Protein 9GX9 (pdb70)

Nearest PDB structures (foldseek):
  6t5k-assembly1_C  TM=9.826E-01  e=3.950E-36  Echinicola vietnamensis
  9c3d-assembly1_A  TM=9.667E-01  e=1.831E-35  Dyadobacter fermentans DSM 18053
  1a7t-assembly1_B  TM=9.725E-01  e=4.410E-30  Bacteroides fragilis
  1kr3-assembly1_A  TM=9.692E-01  e=1.808E-29  Bacteroides fragilis
  2znb-assembly1_A  TM=9.569E-01  e=3.436E-28  Bacteroides fragilis

Radius of gyration: 15.76 Å; Cα contacts (8 Å, |Δi|>4): 576; chains: 1; bounding box: 44×43×37 Å

B-factor: mean 23.34, std 9.91, range [7.28, 70.05]

Foldseek 3Di:
DDDPDDKDFPDDDPAWTWIRDDPFKIKIWGWDQDPPPGTFIFIKMWGADDQEIEIFFAALAQVSNVVVQCCSCPVVVHDYQEYEQQAQDSSGCNNVVNCVVVVHAYEFAPVRQVVNVVVPGDDGPYYDPAKDWADHPPFIKIWGFQAFFLAGRGIWMARPVGQEIEREQLWDDPPDASPDNPHGDLVCSLVSLVRVCVVRVVHQWYHYRGDDIGTCVRSVRSNVNSD

Sequence (227 aa):
HAEKFRAKEIYKSENLIITQISENSFIHTSFKQTTNDFGNVPCNGLIVKNNDETIVFDTPTNDKDSEELIQWITGTLHSKINAVIPTHFHDDSMGGLQAFHNHNIPSYSYSKTIELGKENNFVVPKNSFNNFIITLKVGNEEVIAKFFGEGHTRDNTVGYFPSENILFGGCLLKELEASKGYLGDANVSAWSSTVEKVKKEYPNVKIVIPGHGEYGDKKLLDYTIKLFK

Structure (mmCIF, N/CA/C/O backbone):
data_9GX9
#
_entry.id   9GX9
#
_cell.length_a   47.517
_cell.length_b   68.156
_cell.length_c   135.004
_cell.angle_alpha   90.000
_cell.angle_beta   90.000
_cell.angle_gamma   90.000
#
_symmetry.space_group_name_H-M   'C 2 2 21'
#
loop_
_entity.id
_entity.type
_entity.pdbx_description
1 polymer 'Metallo-beta-lactamase type 2'
2 non-polymer GLYCEROL
3 non-polymer 'ZINC ION'
4 water water
#
loop_
_atom_site.group_PDB
_atom_site.id
_atom_site.type_symbol
_atom_site.label_atom_id
_atom_site.label_alt_id
_atom_site.label_comp_id
_atom_site.label_asym_id
_atom_site.label_entity_id
_atom_site.label_seq_id
_atom_site.pdbx_PDB_ins_code
_atom_site.Cartn_x
_atom_site.Cartn_y
_atom_site.Cartn_z
_atom_site.occupancy
_atom_site.B_iso_or_equiv
_atom_site.auth_seq_id
_atom_site.auth_comp_id
_atom_site.auth_asym_id
_atom_site.auth_atom_id
_atom_site.pdbx_PDB_model_num
ATOM 1 N N . HIS A 1 7 ? 21.80072 12.87033 39.49392 1.000 41.54367 7 HIS A N 1
ATOM 2 C CA . HIS A 1 7 ? 21.27992 12.74148 40.85360 1.000 40.18986 7 HIS A CA 1
ATOM 3 C C . HIS A 1 7 ? 20.92227 11.28895 41.17905 1.000 40.95108 7 HIS A C 1
ATOM 4 O O . HIS A 1 7 ? 20.15301 10.65106 40.45480 1.000 42.27422 7 HIS A O 1
ATOM 17 N N . ALA A 1 8 ? 21.47857 10.77182 42.27699 1.000 39.92226 8 ALA A N 1
ATOM 18 C CA . ALA A 1 8 ? 21.25699 9.38634 42.67930 1.000 41.03750 8 ALA A CA 1
ATOM 19 C C . ALA A 1 8 ? 20.95002 9.26866 44.17046 1.000 40.04869 8 ALA A C 1
ATOM 20 O O . ALA A 1 8 ? 21.17812 8.20514 44.76614 1.000 39.16136 8 ALA A O 1
ATOM 27 N N . GLU A 1 9 ? 20.43142 10.33207 44.78657 1.000 37.20632 9 GLU A N 1
ATOM 28 C CA . GLU A 1 9 ? 20.14265 10.29419 46.21530 1.000 34.21638 9 GLU A CA 1
ATOM 29 C C . GLU A 1 9 ? 19.07005 9.25434 46.51646 1.000 31.23251 9 GLU A C 1
ATOM 30 O O . GLU A 1 9 ? 18.19751 8.97305 45.68591 1.000 30.92131 9 GLU A O 1
ATOM 42 N N . LYS A 1 10 ? 19.15901 8.67143 47.72408 1.000 27.28628 10 LYS A N 1
ATOM 43 C CA . LYS A 1 10 ? 18.11790 7.75638 48.19655 1.000 28.84193 10 LYS A CA 1
ATOM 44 C C . LYS A 1 10 ? 16.75569 8.43560 48.18803 1.000 26.52849 10 LYS A C 1
ATOM 45 O O . LYS A 1 10 ? 15.73695 7.79742 47.88275 1.000 24.77254 10 LYS A O 1
ATOM 64 N N . PHE A 1 11 ? 16.71074 9.72140 48.54527 1.000 25.02427 11 PHE A N 1
ATOM 65 C CA . PHE A 1 11 ? 15.49477 10.49515 48.35809 1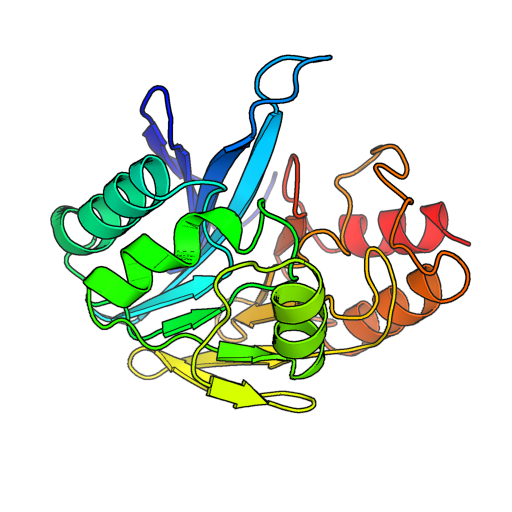.000 21.37969 11 PHE A CA 1
ATOM 66 C C . PHE A 1 11 ? 15.45534 10.99583 46.91621 1.000 18.85071 11 PHE A C 1
ATOM 67 O O . PHE A 1 11 ? 16.33300 11.76883 46.49410 1.000 20.13523 11 PHE A O 1
ATOM 84 N N . ARG A 1 12 ? 14.46582 10.52555 46.15325 1.000 19.41925 12 ARG A N 1
ATOM 85 C CA . ARG A 1 12 ? 14.29266 10.92610 44.75924 1.000 18.81011 12 ARG A CA 1
ATOM 86 C C . ARG A 1 12 ? 13.64025 12.30609 44.74155 1.000 18.91313 12 ARG A C 1
ATOM 87 O O . ARG A 1 12 ? 12.52301 12.48120 45.24124 1.000 17.67944 12 ARG A O 1
ATOM 108 N N . ALA A 1 13 ? 14.36091 13.29068 44.21493 1.000 18.31616 13 ALA A N 1
ATOM 109 C CA . ALA A 1 13 ? 13.87233 14.66282 44.23330 1.000 18.67080 13 ALA A CA 1
ATOM 110 C C . ALA A 1 13 ? 12.52408 14.75106 43.52255 1.000 19.80022 13 ALA A C 1
ATOM 111 O O . ALA A 1 13 ? 12.25016 14.00629 42.57475 1.000 21.36460 13 ALA A O 1
ATOM 118 N N . LYS A 1 14 ? 11.67311 15.66528 43.99375 1.000 19.37617 14 LYS A N 1
ATOM 119 C CA . LYS A 1 14 ? 10.35754 15.86796 43.40408 1.000 20.69804 14 LYS A CA 1
ATOM 120 C C . LYS A 1 14 ? 10.13572 17.35789 43.20235 1.000 20.88854 14 LYS A C 1
ATOM 121 O O . LYS A 1 14 ? 10.26929 18.13821 44.14612 1.000 19.78139 14 LYS A O 1
ATOM 140 N N . GLU A 1 15 ? 9.77434 17.75157 41.98983 1.000 19.85649 15 GLU A N 1
ATOM 141 C CA . GLU A 1 15 ? 9.35958 19.12376 41.74501 1.000 21.18152 15 GLU A CA 1
ATOM 142 C C . GLU A 1 15 ? 7.88618 19.20928 42.11412 1.000 22.10647 15 GLU A C 1
ATOM 143 O O . GLU A 1 15 ? 7.02649 18.69070 41.39177 1.000 24.65047 15 GLU A O 1
ATOM 155 N N . ILE A 1 16 ? 7.59872 19.81064 43.26676 1.000 21.98265 16 ILE A N 1
ATOM 156 C CA . ILE A 1 16 ? 6.24244 19.77108 43.81161 1.000 21.25291 16 ILE A CA 1
ATOM 157 C C . ILE A 1 16 ? 5.47643 21.06783 43.59568 1.000 21.82713 16 ILE A C 1
ATOM 158 O O . ILE A 1 16 ? 4.28073 21.12329 43.92820 1.000 22.59309 16 ILE A O 1
ATOM 174 N N . TYR A 1 17 ? 6.11695 22.10844 43.07054 1.000 21.39038 17 TYR A N 1
ATOM 175 C CA . TYR A 1 17 ? 5.42285 23.34617 42.75787 1.000 21.86064 17 TYR A CA 1
ATOM 176 C C . TYR A 1 17 ? 6.18516 24.06284 41.65748 1.000 21.04025 17 TYR A C 1
ATOM 177 O O . TYR A 1 17 ? 7.41474 24.14921 41.69920 1.000 19.42376 17 TYR A O 1
ATOM 195 N N . LYS A 1 18 ? 5.43828 24.57371 40.68065 1.000 24.19236 18 LYS A N 1
ATOM 196 C CA . LYS A 1 18 ? 6.04209 25.35470 39.61200 1.000 25.76658 18 LYS A CA 1
ATOM 197 C C . LYS A 1 18 ? 5.04611 26.38442 39.11744 1.000 27.06930 18 LYS A C 1
ATOM 198 O O . LYS A 1 18 ? 3.98913 26.02472 38.59445 1.000 28.43013 18 LYS A O 1
ATOM 217 N N . SER A 1 19 ? 5.39384 27.65360 39.29144 1.000 25.36380 19 SER A N 1
ATOM 218 C CA . SER A 1 19 ? 4.73387 28.76301 38.62925 1.000 27.62430 19 SER A CA 1
ATOM 219 C C . SER A 1 19 ? 5.76286 29.45834 37.74518 1.000 29.31820 19 SER A C 1
ATOM 220 O O . SER A 1 19 ? 6.93885 29.07580 37.69752 1.000 29.79493 19 SER A O 1
ATOM 228 N N . GLU A 1 20 ? 5.31849 30.50791 37.05631 1.000 31.36699 20 GLU A N 1
ATOM 229 C CA . GLU A 1 20 ? 6.23954 31.31880 36.27316 1.000 34.45326 20 GLU A CA 1
ATOM 230 C C . GLU A 1 20 ? 7.33080 31.94943 37.12402 1.000 31.90348 20 GLU A C 1
ATOM 231 O O . GLU A 1 20 ? 8.39886 32.28389 36.59620 1.000 34.35885 20 GLU A O 1
ATOM 243 N N . ASN A 1 21 ? 7.10683 32.09558 38.42947 1.000 26.79250 21 ASN A N 1
ATOM 244 C CA . ASN A 1 21 ? 7.98827 32.87326 39.27848 1.000 26.07177 21 ASN A CA 1
ATOM 245 C C . ASN A 1 21 ? 8.66022 32.09253 40.39134 1.000 23.95142 21 ASN A C 1
ATOM 246 O O . ASN A 1 21 ? 9.63068 32.60206 40.96922 1.000 24.39152 21 ASN A O 1
ATOM 257 N N . LEU A 1 22 ? 8.20354 30.88109 40.69817 1.000 23.14174 22 LEU A N 1
ATOM 258 C CA . LEU A 1 22 ? 8.73620 30.14450 41.83187 1.000 20.07724 22 LEU A CA 1
ATOM 259 C C . LEU A 1 22 ? 8.66572 28.65346 41.54469 1.000 20.71460 22 LEU A C 1
ATOM 260 O O . LEU A 1 22 ? 7.66445 28.16474 41.01595 1.000 20.60669 22 LEU A O 1
ATOM 276 N N . ILE A 1 23 ? 9.73867 27.93875 41.89231 1.000 19.69935 23 ILE A N 1
ATOM 277 C CA . ILE A 1 23 ? 9.81027 26.48174 41.76497 1.000 18.57816 23 ILE A CA 1
ATOM 278 C C . ILE A 1 23 ? 10.22279 25.91376 43.11264 1.000 16.58061 23 ILE A C 1
ATOM 279 O O . ILE A 1 23 ? 11.19048 26.39477 43.72162 1.000 18.61252 23 ILE A O 1
ATOM 295 N N . ILE A 1 24 ? 9.50174 24.89664 43.58569 1.000 16.92637 24 ILE A N 1
ATOM 296 C CA . ILE A 1 24 ? 9.87343 24.19490 44.81109 1.000 18.53336 24 ILE A CA 1
ATOM 297 C C . ILE A 1 24 ? 10.29911 22.77980 44.44085 1.000 17.60299 24 ILE A C 1
ATOM 298 O O . ILE A 1 24 ? 9.53667 22.05656 43.77950 1.000 19.19164 24 ILE A O 1
ATOM 314 N N . THR A 1 25 ? 11.50694 22.39000 44.86360 1.000 16.37987 25 THR A N 1
ATOM 315 C CA . THR A 1 25 ? 12.04606 21.06323 44.59772 1.000 15.32252 25 THR A CA 1
ATOM 316 C C . THR A 1 25 ? 12.34085 20.38815 45.93003 1.000 15.77464 25 THR A C 1
ATOM 317 O O . THR A 1 25 ? 13.23611 20.82227 46.66456 1.000 16.36875 25 THR A O 1
ATOM 328 N N . GLN A 1 26 ? 11.59140 19.32947 46.24553 1.000 15.76698 26 GLN A N 1
ATOM 329 C CA . GLN A 1 26 ? 11.83936 18.57187 47.46693 1.000 15.88001 26 GLN A CA 1
ATOM 330 C C . GLN A 1 26 ? 13.06402 17.68238 47.26344 1.000 14.69688 26 GLN A C 1
ATOM 331 O O . GLN A 1 26 ? 13.09398 16.87976 46.32650 1.000 16.66457 26 GLN A O 1
ATOM 345 N N . ILE A 1 27 ? 14.05658 17.82513 48.14108 1.000 14.84348 27 ILE A N 1
ATOM 346 C CA . ILE A 1 27 ? 15.33772 17.13609 47.99229 1.000 14.90898 27 ILE A CA 1
ATOM 347 C C . ILE A 1 27 ? 15.63891 16.16693 49.12803 1.000 16.47869 27 ILE A C 1
ATOM 348 O O . ILE A 1 27 ? 16.61382 15.39763 49.03476 1.000 15.86229 27 ILE A O 1
ATOM 364 N N . SER A 1 28 ? 14.84855 16.16813 50.19244 1.000 14.87656 28 SER A N 1
ATOM 365 C CA . SER A 1 28 ? 14.97346 15.18984 51.25546 1.000 14.26486 28 SER A CA 1
ATOM 366 C C . SER A 1 28 ? 13.60910 15.10403 51.92020 1.000 15.08744 28 SER A C 1
ATOM 367 O O . SER A 1 28 ? 12.66848 15.82009 51.54838 1.000 17.18817 28 SER A O 1
ATOM 375 N N . GLU A 1 29 ? 13.48670 14.23960 52.91847 1.000 15.97040 29 GLU A N 1
ATOM 376 C CA . GLU A 1 29 ? 12.16063 14.05976 53.48942 1.000 16.83443 29 GLU A CA 1
ATOM 377 C C . GLU A 1 29 ? 11.58294 15.38339 53.98273 1.000 17.08420 29 GLU A C 1
ATOM 378 O O . GLU A 1 29 ? 10.36983 15.59650 53.90809 1.000 17.68488 29 GLU A O 1
ATOM 390 N N . ASN A 1 30 ? 12.44340 16.28539 54.47607 1.000 14.96120 30 ASN A N 1
ATOM 391 C CA . ASN A 1 30 ? 11.95328 17.49522 55.11485 1.000 15.74908 30 ASN A CA 1
ATOM 392 C C . ASN A 1 30 ? 12.70723 18.74460 54.68704 1.000 15.65264 30 ASN A C 1
ATOM 393 O O . ASN A 1 30 ? 12.78736 19.71377 55.45195 1.000 16.04910 30 ASN A O 1
ATOM 404 N N . SER A 1 31 ? 13.24826 18.76199 53.47114 1.000 15.36119 31 SER A N 1
ATOM 405 C CA . SER A 1 31 ? 13.87285 19.97399 52.96365 1.000 14.93317 31 SER A CA 1
ATOM 406 C C . SER A 1 31 ? 13.57115 20.14719 51.48339 1.000 12.51525 31 SER A C 1
ATOM 407 O O . SER A 1 31 ? 13.32453 19.17783 50.75785 1.000 14.26342 31 SER A O 1
ATOM 415 N N . PHE A 1 32 ? 13.60474 21.40749 51.06441 1.000 13.02796 32 PHE A N 1
ATOM 416 C CA . PHE A 1 32 ? 13.08137 21.84281 49.78296 1.000 14.15296 32 PHE A CA 1
ATOM 417 C C . PHE A 1 32 ? 13.91184 23.02819 49.31593 1.000 14.55129 32 PHE A C 1
ATOM 418 O O . PHE A 1 32 ? 14.17947 23.94152 50.10111 1.000 16.26010 32 PHE A O 1
ATOM 435 N N . ILE A 1 33 ? 14.28825 23.01935 48.05332 1.000 13.78776 33 ILE A N 1
ATOM 436 C CA . ILE A 1 33 ? 14.91013 24.17109 47.42479 1.000 13.83130 33 ILE A CA 1
ATOM 437 C C . ILE A 1 33 ? 13.80915 25.07309 46.89381 1.000 14.10436 33 ILE A C 1
ATOM 438 O O . ILE A 1 33 ? 12.89783 24.59373 46.20413 1.000 15.40876 33 ILE A O 1
ATOM 454 N N . HIS A 1 34 ? 13.89090 26.37543 47.19931 1.000 13.62441 34 HIS A N 1
ATOM 455 C CA . HIS A 1 34 ? 13.06175 27.36632 46.52420 1.000 13.27775 34 HIS A CA 1
ATOM 456 C C . HIS A 1 34 ? 13.89180 28.07227 45.45952 1.000 14.50762 34 HIS A C 1
ATOM 457 O O . HIS A 1 34 ? 15.01806 28.49468 45.72564 1.000 14.18302 34 HIS A O 1
ATOM 471 N N . THR A 1 35 ? 13.36398 28.13165 44.24688 1.000 14.80125 35 THR A N 1
ATOM 472 C CA . THR A 1 35 ? 14.05820 28.77465 43.13535 1.000 15.54252 35 THR A CA 1
ATOM 473 C C . THR A 1 35 ? 13.16141 29.87132 42.58037 1.000 17.48330 35 THR A C 1
ATOM 474 O O . THR A 1 35 ? 11.99688 29.61969 42.24091 1.000 18.70492 35 THR A O 1
ATOM 485 N N . SER A 1 36 ? 13.69947 31.08082 42.48238 1.000 16.58571 36 SER A N 1
ATOM 486 C CA . SER A 1 36 ? 13.00098 32.23263 41.92714 1.000 16.64747 36 SER A CA 1
ATOM 487 C C . SER A 1 36 ? 13.99187 32.93716 41.01015 1.000 17.80126 36 SER A C 1
ATOM 488 O O . SER A 1 36 ? 15.12222 32.46876 40.81019 1.000 17.37704 36 SER A O 1
ATOM 496 N N . PHE A 1 37 ? 13.58682 34.07068 40.44999 1.000 20.46902 37 PHE A N 1
ATOM 497 C CA . PHE A 1 37 ? 14.40008 34.69701 39.42275 1.000 23.10505 37 PHE A CA 1
ATOM 498 C C . PHE A 1 37 ? 14.75900 36.13278 39.72462 1.000 22.69962 37 PHE A C 1
ATOM 499 O O . PHE A 1 37 ? 13.97000 36.89023 40.29172 1.000 24.26709 37 PHE A O 1
ATOM 516 N N . LYS A 1 38 ? 15.97894 36.48877 39.34000 1.000 24.54708 38 LYS A N 1
ATOM 517 C CA . LYS A 1 38 ? 16.46029 37.85739 39.40239 1.000 25.87046 38 LYS A CA 1
ATOM 518 C C . LYS A 1 38 ? 16.47743 38.41944 37.98774 1.000 28.90883 38 LYS A C 1
ATOM 519 O O . LYS A 1 38 ? 17.05534 37.80784 37.08208 1.000 28.38246 38 LYS A O 1
ATOM 538 N N . GLN A 1 39 ? 15.83909 39.57281 37.79884 1.000 32.96531 39 GLN A N 1
ATOM 539 C CA . GLN A 1 39 ? 15.82918 40.25337 36.50066 1.000 37.66213 39 GLN A CA 1
ATOM 540 C C . GLN A 1 39 ? 17.11863 41.05090 36.36389 1.000 39.44727 39 GLN A C 1
ATOM 541 O O . GLN A 1 39 ? 17.44735 41.83918 37.24998 1.000 40.25089 39 GLN A O 1
ATOM 555 N N A THR A 1 40 ? 17.81304 40.95906 35.21496 0.488 41.16476 40 THR A N 1
ATOM 556 N N B THR A 1 40 ? 17.90292 40.69186 35.36090 0.512 40.26567 40 THR A N 1
ATOM 557 C CA A THR A 1 40 ? 19.18783 41.48824 35.13638 0.488 43.66171 40 THR A CA 1
ATOM 558 C CA B THR A 1 40 ? 19.09754 41.41985 34.97538 0.512 42.15583 40 THR A CA 1
ATOM 559 C C A THR A 1 40 ? 19.62169 42.21066 33.85040 0.488 45.08854 40 THR A C 1
ATOM 560 C C B THR A 1 40 ? 18.81626 42.01889 33.61040 0.512 44.78910 40 THR A C 1
ATOM 561 O O A THR A 1 40 ? 20.61808 41.85157 33.23208 0.488 44.99122 40 THR A O 1
ATOM 562 O O B THR A 1 40 ? 18.46128 41.29608 32.67115 0.512 45.79411 40 THR A O 1
ATOM 583 N N . ASN A 1 41 ? 18.97004 43.32672 33.50311 1.000 46.99153 41 ASN A N 1
ATOM 584 C CA . ASN A 1 41 ? 19.00835 43.96297 32.18479 1.000 50.83262 41 ASN A CA 1
ATOM 585 C C . ASN A 1 41 ? 20.01341 43.51216 31.11160 1.000 51.24078 41 ASN A C 1
ATOM 586 O O . ASN A 1 41 ? 20.18820 44.21098 30.10673 1.000 53.72734 41 ASN A O 1
ATOM 598 N N . ASP A 1 42 ? 20.62100 42.34423 31.26457 1.000 48.72588 42 ASP A N 1
ATOM 599 C CA . ASP A 1 42 ? 21.70074 41.82810 30.41613 1.000 44.78954 42 ASP A CA 1
ATOM 600 C C . ASP A 1 42 ? 21.42816 40.41796 29.91609 1.000 38.56662 42 ASP A C 1
ATOM 601 O O . ASP A 1 42 ? 21.68567 40.11753 28.74445 1.000 33.98353 42 ASP A O 1
ATOM 610 N N . PHE A 1 43 ? 20.92168 39.53914 30.78341 1.000 35.53763 43 PHE A N 1
ATOM 611 C CA . PHE A 1 43 ? 20.66490 38.14273 30.44930 1.000 33.36022 43 PHE A CA 1
ATOM 612 C C . PHE A 1 43 ? 19.28399 37.69964 30.91058 1.000 28.24694 43 PHE A C 1
ATOM 613 O O . PHE A 1 43 ? 19.05064 36.50022 31.10330 1.000 28.03199 43 PHE A O 1
ATOM 630 N N . GLY A 1 44 ? 18.36053 38.63592 31.05279 1.000 26.15469 44 GLY A N 1
ATOM 631 C CA . GLY A 1 44 ? 17.01777 38.26894 31.41809 1.000 24.60557 44 GLY A CA 1
ATOM 632 C C . GLY A 1 44 ? 16.97364 37.71422 32.82658 1.000 22.92224 44 GLY A C 1
ATOM 633 O O . GLY A 1 44 ? 17.77226 38.08227 33.69563 1.000 25.40789 44 GLY A O 1
ATOM 637 N N . ASN A 1 45 ? 16.02354 36.80897 33.04532 1.000 23.35223 45 ASN A N 1
ATOM 638 C CA . ASN A 1 45 ? 15.78738 36.26109 34.37511 1.000 24.51316 45 ASN A CA 1
ATOM 639 C C . ASN A 1 45 ? 16.77369 35.14336 34.65563 1.000 25.53845 45 ASN A C 1
ATOM 640 O O . ASN A 1 45 ? 16.93079 34.22917 33.84468 1.000 27.64186 45 ASN A O 1
ATOM 651 N N . VAL A 1 46 ? 17.45123 35.21910 35.79779 1.000 23.42678 46 VAL A N 1
ATOM 652 C CA . VAL A 1 46 ? 18.41702 34.19009 36.17339 1.000 23.54990 46 VAL A CA 1
ATOM 653 C C . VAL A 1 46 ? 17.97168 33.53709 37.47853 1.000 21.29075 46 VAL A C 1
ATOM 654 O O . VAL A 1 46 ? 17.52758 34.23413 38.41172 1.000 20.75482 46 VAL A O 1
ATOM 667 N N . PRO A 1 47 ? 18.09644 32.22084 37.60955 1.000 20.88686 47 PRO A N 1
ATOM 668 C CA . PRO A 1 47 ? 17.54198 31.55112 38.78911 1.000 19.66724 47 PRO A CA 1
ATOM 669 C C . PRO A 1 47 ? 18.41583 31.72694 40.01644 1.000 17.37269 47 PRO A C 1
ATOM 670 O O . PRO A 1 47 ? 19.64763 31.82652 39.94046 1.000 18.20726 47 PRO A O 1
ATOM 681 N N . CYS A 1 48 ? 17.73879 31.76890 41.15545 1.000 15.98974 48 CYS A N 1
ATOM 682 C CA . CYS A 1 48 ? 18.34861 32.01553 42.46126 1.000 16.31125 48 CYS A CA 1
ATOM 683 C C . CYS A 1 48 ? 17.71892 31.04975 43.45845 1.000 14.98226 48 CYS A C 1
ATOM 684 O O . CYS A 1 48 ? 16.48845 30.91612 43.47044 1.000 14.57430 48 CYS A O 1
ATOM 692 N N . ASN A 1 49 ? 18.53582 30.41586 44.30181 1.000 13.79957 49 ASN A N 1
ATOM 693 C CA . ASN A 1 49 ? 18.05073 29.38246 45.20349 1.000 13.61229 49 ASN A CA 1
ATOM 694 C C . ASN A 1 49 ? 18.02336 29.80716 46.66928 1.000 13.01683 49 ASN A C 1
ATOM 695 O O . ASN A 1 49 ? 18.85316 30.59575 47.12801 1.000 12.98561 49 ASN A O 1
ATOM 706 N N . GLY A 1 50 ? 17.10539 29.19966 47.41165 1.000 12.36741 50 GLY A N 1
ATOM 707 C CA . GLY A 1 50 ? 17.12396 29.14692 48.85196 1.000 12.57221 50 GLY A CA 1
ATOM 708 C C . GLY A 1 50 ? 16.71212 27.77550 49.33430 1.000 13.28991 50 GLY A C 1
ATOM 709 O O . GLY A 1 50 ? 16.51333 26.85256 48.53721 1.000 14.01624 50 GLY A O 1
ATOM 713 N N . LEU A 1 51 ? 16.59735 27.61536 50.65442 1.000 12.40484 51 LEU A N 1
ATOM 714 C CA . LEU A 1 51 ? 16.29819 26.34857 51.27524 1.000 11.21999 51 LEU A CA 1
ATOM 715 C C . LEU A 1 51 ? 15.17877 26.52421 52.27787 1.000 12.28784 51 LEU A C 1
ATOM 716 O O . LEU A 1 51 ? 15.18012 27.48857 53.04662 1.000 13.62430 51 LEU A O 1
ATOM 732 N N . ILE A 1 52 ? 14.23549 25.60086 52.25118 1.000 13.03853 52 ILE A N 1
ATOM 733 C CA . ILE A 1 52 ? 13.20856 25.44624 53.27074 1.000 12.92750 52 ILE A CA 1
ATOM 734 C C . ILE A 1 52 ? 13.49381 24.15746 54.01961 1.000 12.55867 52 ILE A C 1
ATOM 735 O O . ILE A 1 52 ? 13.61860 23.10147 53.38960 1.000 13.00720 52 ILE A O 1
ATOM 751 N N . VAL A 1 53 ? 13.55924 24.23144 55.34566 1.000 13.72334 53 VAL A N 1
ATOM 752 C CA . VAL A 1 53 ? 13.63144 23.04461 56.18467 1.000 14.15479 53 VAL A CA 1
ATOM 753 C C . VAL A 1 53 ? 12.37954 22.97916 57.04130 1.000 14.15748 53 VAL A C 1
ATOM 754 O O . VAL A 1 53 ? 11.82087 24.00657 57.43110 1.000 14.62431 53 VAL A O 1
ATOM 767 N N . LYS A 1 54 ? 11.98066 21.76720 57.39940 1.000 14.52886 54 LYS A N 1
ATOM 768 C CA . LYS A 1 54 ? 10.68672 21.55817 58.00961 1.000 15.57955 54 LYS A CA 1
ATOM 769 C C . LYS A 1 54 ? 10.76338 20.46224 59.04968 1.000 15.96978 54 LYS A C 1
ATOM 770 O O . LYS A 1 54 ? 11.50380 19.49007 58.90143 1.000 17.26666 54 LYS A O 1
ATOM 789 N N . ASN A 1 55 ? 10.01912 20.65187 60.12929 1.000 16.99305 55 ASN A N 1
ATOM 790 C CA . ASN A 1 55 ? 9.76204 19.55099 61.04728 1.000 17.96427 55 ASN A CA 1
ATOM 791 C C . ASN A 1 55 ? 8.37037 19.77324 61.59908 1.000 21.16198 55 ASN A C 1
ATOM 792 O O . ASN A 1 55 ? 8.07369 20.86890 62.09825 1.000 21.10062 55 ASN A O 1
ATOM 803 N N . ASN A 1 56 ? 7.53148 18.75571 61.49138 1.000 24.57031 56 ASN A N 1
ATOM 804 C CA . ASN A 1 56 ? 6.12128 18.85496 61.82570 1.000 28.67199 56 ASN A CA 1
ATOM 805 C C . ASN A 1 56 ? 5.57537 20.08005 61.09297 1.000 26.49893 56 ASN A C 1
ATOM 806 O O . ASN A 1 56 ? 5.76377 20.19581 59.86636 1.000 27.13102 56 ASN A O 1
ATOM 817 N N . ASP A 1 57 ? 4.91848 21.00860 61.76867 1.000 24.58175 57 ASP A N 1
ATOM 818 C CA . ASP A 1 57 ? 4.25422 22.11646 61.11109 1.000 24.29905 57 ASP A CA 1
ATOM 819 C C . ASP A 1 57 ? 5.04601 23.40431 61.22733 1.000 19.54614 57 ASP A C 1
ATOM 820 O O . ASP A 1 57 ? 4.45531 24.49065 61.26643 1.000 21.83410 57 ASP A O 1
ATOM 829 N N . GLU A 1 58 ? 6.37188 23.30556 61.27431 1.000 18.42144 58 GLU A N 1
ATOM 830 C CA . GLU A 1 58 ? 7.25997 24.44725 61.41480 1.000 17.68246 58 GLU A CA 1
ATOM 831 C C . GLU A 1 58 ? 8.33117 24.38368 60.33640 1.000 16.79009 58 GLU A C 1
ATOM 832 O O . GLU A 1 58 ? 8.80492 23.29824 59.97282 1.000 16.16417 58 GLU A O 1
ATOM 844 N N . THR A 1 59 ? 8.69821 25.55954 59.82497 1.000 15.02467 59 THR A N 1
ATOM 845 C CA . THR A 1 59 ? 9.74640 25.64651 58.82130 1.000 14.09133 59 THR A CA 1
ATOM 846 C C . THR A 1 59 ? 10.69990 26.77437 59.18104 1.000 13.88086 59 THR A C 1
ATOM 847 O O . THR A 1 59 ? 10.37354 27.66978 59.96439 1.000 14.90140 59 THR A O 1
ATOM 858 N N . ILE A 1 60 ? 11.89117 26.71764 58.61009 1.000 13.38268 60 ILE A N 1
ATOM 859 C CA . ILE A 1 60 ? 12.82977 27.81820 58.56408 1.000 13.36085 60 ILE A CA 1
ATOM 860 C C . ILE A 1 60 ? 13.26670 27.96359 57.11040 1.000 11.94477 60 ILE A C 1
ATOM 861 O O . ILE A 1 60 ? 13.44087 26.96848 56.40368 1.000 12.69357 60 ILE A O 1
ATOM 877 N N . VAL A 1 61 ? 13.39275 29.20844 56.66188 1.000 12.62892 61 VAL A N 1
ATOM 878 C CA . VAL A 1 61 ? 13.73792 29.53336 55.28571 1.000 12.26965 61 VAL A CA 1
ATOM 879 C C . VAL A 1 61 ? 15.09663 30.21482 55.27672 1.000 12.14753 61 VAL A C 1
ATOM 880 O O . VAL A 1 61 ? 15.30544 31.20230 55.99545 1.000 13.19003 61 VAL A O 1
ATOM 893 N N . PHE A 1 62 ? 16.00911 29.68334 54.47368 1.000 10.42368 62 PHE A N 1
ATOM 894 C CA . PHE A 1 62 ? 17.24030 30.36936 54.13004 1.000 10.55899 62 PHE A CA 1
ATOM 895 C C . PHE A 1 62 ? 17.05039 31.07818 52.78961 1.000 12.38218 62 PHE A C 1
ATOM 896 O O . PHE A 1 62 ? 16.62623 30.44811 51.79952 1.000 12.18872 62 PHE A O 1
ATOM 913 N N . ASP A 1 63 ? 17.38173 32.37144 52.77989 1.000 11.15529 63 ASP A N 1
ATOM 914 C CA . ASP A 1 63 ? 17.29106 33.27208 51.63436 1.000 11.12719 63 ASP A CA 1
ATOM 915 C C . ASP A 1 63 ? 15.86330 33.65940 51.30002 1.000 12.47695 63 ASP A C 1
ATOM 916 O O . ASP A 1 63 ? 14.95760 32.82863 51.34628 1.000 12.73904 63 ASP A O 1
ATOM 925 N N . THR A 1 64 ? 15.68913 34.92500 50.91277 1.000 14.13875 64 THR A N 1
ATOM 926 C CA . THR A 1 64 ? 14.48837 35.37887 50.25977 1.000 14.38182 64 THR A CA 1
ATOM 927 C C . THR A 1 64 ? 14.69980 35.43781 48.75462 1.000 13.85413 64 THR A C 1
ATOM 928 O O . THR A 1 64 ? 15.83373 35.59013 48.27301 1.000 14.15659 64 THR A O 1
ATOM 939 N N . PRO A 1 65 ? 13.62027 35.39987 47.97584 1.000 17.46678 65 PRO A N 1
ATOM 940 C CA . PRO A 1 65 ? 13.66759 35.90195 46.58911 1.000 18.11400 65 PRO A CA 1
ATOM 941 C C . PRO A 1 65 ? 14.11375 37.35879 46.55063 1.000 18.18520 65 PRO A C 1
ATOM 942 O O . PRO A 1 65 ? 14.23357 38.02660 47.58553 1.000 16.86387 65 PRO A O 1
ATOM 953 N N . THR A 1 66 ? 14.32488 37.87708 45.33436 1.000 18.67099 66 THR A N 1
ATOM 954 C CA . THR A 1 66 ? 14.84303 39.23261 45.18683 1.000 21.28550 66 THR A CA 1
ATOM 955 C C . THR A 1 66 ? 13.82037 40.31265 45.50026 1.000 19.76108 66 THR A C 1
ATOM 956 O O . THR A 1 66 ? 14.20745 41.48701 45.59586 1.000 20.15628 66 THR A O 1
ATOM 967 N N . ASN A 1 67 ? 12.54557 39.96094 45.64268 1.000 17.30300 67 ASN A N 1
ATOM 968 C CA . ASN A 1 67 ? 11.48810 40.95716 45.65380 1.000 21.31014 67 ASN A CA 1
ATOM 969 C C . ASN A 1 67 ? 10.31300 40.47627 46.48658 1.000 19.85800 67 ASN A C 1
ATOM 970 O O . ASN A 1 67 ? 10.10867 39.27715 46.68723 1.000 20.09186 67 ASN A O 1
ATOM 981 N N . ASP A 1 68 ? 9.52963 41.44893 46.95532 1.000 20.28820 68 ASP A N 1
ATOM 982 C CA . ASP A 1 68 ? 8.44467 41.16786 47.88996 1.000 21.02945 68 ASP A CA 1
ATOM 983 C C . ASP A 1 68 ? 7.35466 40.30727 47.25969 1.000 20.49132 68 ASP A C 1
ATOM 984 O O . ASP A 1 68 ? 6.74454 39.48258 47.94366 1.000 20.88626 68 ASP A O 1
ATOM 993 N N . LYS A 1 69 ? 7.06182 40.51048 45.96599 1.000 22.89521 69 LYS A N 1
ATOM 994 C CA . LYS A 1 69 ? 6.01403 39.71622 45.31831 1.000 24.05588 69 LYS A CA 1
ATOM 995 C C . LYS A 1 69 ? 6.34980 38.22929 45.37230 1.000 22.95368 69 LYS A C 1
ATOM 996 O O . LYS A 1 69 ? 5.52229 37.40250 45.78614 1.000 23.05264 69 LYS A O 1
ATOM 1015 N N . ASP A 1 70 ? 7.56292 37.86745 44.93815 1.000 21.50807 70 ASP A N 1
ATOM 1016 C CA . ASP A 1 70 ? 7.94881 36.46174 44.94723 1.000 19.79119 70 ASP A CA 1
ATOM 1017 C C . ASP A 1 70 ? 8.06094 35.93572 46.37322 1.000 20.02428 70 ASP A C 1
ATOM 1018 O O . ASP A 1 70 ? 7.73915 34.77083 46.62898 1.000 20.35960 70 ASP A O 1
ATOM 1027 N N . SER A 1 71 ? 8.50316 36.77111 47.31478 1.000 18.37952 71 SER A N 1
ATOM 1028 C CA . SER A 1 71 ? 8.50595 36.34078 48.70448 1.000 16.88027 71 SER A CA 1
ATOM 1029 C C . SER A 1 71 ? 7.09812 36.02229 49.19006 1.000 17.64044 71 SER A C 1
ATOM 1030 O O . SER A 1 71 ? 6.90162 35.02847 49.90482 1.000 18.06772 71 SER A O 1
ATOM 1038 N N . GLU A 1 72 ? 6.11757 36.86796 48.84134 1.000 19.58096 72 GLU A N 1
ATOM 1039 C CA . GLU A 1 72 ? 4.73005 36.58861 49.20437 1.000 20.69049 72 GLU A CA 1
ATOM 1040 C C . GLU A 1 72 ? 4.24890 35.26439 48.61170 1.000 20.00561 72 GLU A C 1
ATOM 1041 O O . GLU A 1 72 ? 3.56834 34.48528 49.29509 1.000 21.04240 72 GLU A O 1
ATOM 1053 N N . GLU A 1 73 ? 4.58110 34.98512 47.34369 1.000 20.10768 73 GLU A N 1
ATOM 1054 C CA . GLU A 1 73 ? 4.20280 33.70216 46.75907 1.000 19.91928 73 GLU A CA 1
ATOM 1055 C C . GLU A 1 73 ? 4.80963 32.55162 47.55056 1.000 19.00768 73 GLU A C 1
ATOM 1056 O O . GLU A 1 73 ? 4.14396 31.54291 47.81316 1.000 20.53215 73 GLU A O 1
ATOM 1068 N N . LEU A 1 74 ? 6.07353 32.70243 47.95219 1.000 18.96588 74 LEU A N 1
ATOM 1069 C CA . LEU A 1 74 ? 6.75284 31.66928 48.73108 1.000 17.84429 74 LEU A CA 1
ATOM 1070 C C . LEU A 1 74 ? 6.10052 31.49143 50.09757 1.000 18.60432 74 LEU A C 1
ATOM 1071 O O . LEU A 1 74 ? 5.84448 30.36467 50.52577 1.000 20.00369 74 LEU A O 1
ATOM 1087 N N . ILE A 1 75 ? 5.84021 32.59452 50.79993 1.000 18.67585 75 ILE A N 1
ATOM 1088 C CA . ILE A 1 75 ? 5.22923 32.53052 52.12939 1.000 18.78941 75 ILE A CA 1
ATOM 1089 C C . ILE A 1 75 ? 3.85604 31.88671 52.05264 1.000 21.78206 75 ILE A C 1
ATOM 1090 O O . ILE A 1 75 ? 3.51102 31.01153 52.85658 1.000 21.52204 75 ILE A O 1
ATOM 1106 N N . GLN A 1 76 ? 3.04109 32.31779 51.08956 1.000 22.43356 76 GLN A N 1
ATOM 1107 C CA . GLN A 1 76 ? 1.71029 31.73835 50.95659 1.000 24.02083 76 GLN A CA 1
ATOM 1108 C C . GLN A 1 76 ? 1.77891 30.27043 50.56630 1.000 21.97383 76 GLN A C 1
ATOM 1109 O O . GLN A 1 76 ? 0.94354 29.48082 51.01101 1.000 23.86376 76 GLN A O 1
ATOM 1123 N N . TRP A 1 77 ? 2.78550 29.87179 49.77601 1.000 22.82549 77 TRP A N 1
ATOM 1124 C CA . TRP A 1 77 ? 2.94792 28.44709 49.49234 1.000 22.70872 77 TRP A CA 1
ATOM 1125 C C . TRP A 1 77 ? 3.25971 27.65804 50.76801 1.000 22.17673 77 TRP A C 1
ATOM 1126 O O . TRP A 1 77 ? 2.65960 26.61289 51.03325 1.000 21.58973 77 TRP A O 1
ATOM 1147 N N . ILE A 1 78 ? 4.20689 28.14462 51.57792 1.000 22.44276 78 ILE A N 1
ATOM 1148 C CA . ILE A 1 78 ? 4.55715 27.42579 52.80038 1.000 19.85547 78 ILE A CA 1
ATOM 1149 C C . ILE A 1 78 ? 3.35625 27.34553 53.73676 1.000 19.74431 78 ILE A C 1
ATOM 1150 O O . ILE A 1 78 ? 3.03376 26.27790 54.27629 1.000 22.89517 78 ILE A O 1
ATOM 1166 N N . THR A 1 79 ? 2.70007 28.48470 53.98157 1.000 21.48267 79 THR A N 1
ATOM 1167 C CA . THR A 1 79 ? 1.60882 28.48297 54.95245 1.000 23.06306 79 THR A CA 1
ATOM 1168 C C . THR A 1 79 ? 0.37364 27.77559 54.40239 1.000 25.67965 79 THR A C 1
ATOM 1169 O O . THR A 1 79 ? -0.34226 27.10318 55.15475 1.000 26.91934 79 THR A O 1
ATOM 1180 N N . GLY A 1 80 ? 0.13017 27.88138 53.09352 1.000 26.35423 80 GLY A N 1
ATOM 1181 C CA . GLY A 1 80 ? -1.10961 27.40766 52.51238 1.000 30.26180 80 GLY A CA 1
ATOM 1182 C C . GLY A 1 80 ? -1.07020 25.98834 51.98692 1.000 32.38995 80 GLY A C 1
ATOM 1183 O O . GLY A 1 80 ? -2.09180 25.30026 51.97910 1.000 34.52165 8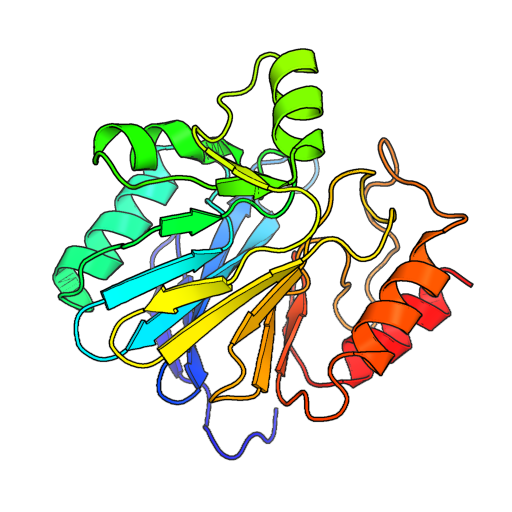0 GLY A O 1
ATOM 1187 N N . THR A 1 81 ? 0.09447 25.53627 51.54242 1.000 32.13887 81 THR A N 1
ATOM 1188 C CA . THR A 1 81 ? 0.25655 24.20336 50.96829 1.000 31.59312 81 THR A CA 1
ATOM 1189 C C . THR A 1 81 ? 1.09230 23.27782 51.83397 1.000 29.87497 81 THR A C 1
ATOM 1190 O O . THR A 1 81 ? 0.70858 22.12807 52.02974 1.000 31.96397 81 THR A O 1
ATOM 1201 N N . LEU A 1 82 ? 2.19798 23.74928 52.40576 1.000 28.69018 82 LEU A N 1
ATOM 1202 C CA . LEU A 1 82 ? 2.88512 22.97805 53.43316 1.000 30.27025 82 LEU A CA 1
ATOM 1203 C C . LEU A 1 82 ? 2.19288 23.06761 54.78563 1.000 29.42149 82 LEU A C 1
ATOM 1204 O O . LEU A 1 82 ? 2.57705 22.34005 55.71310 1.000 28.06745 82 LEU A O 1
ATOM 1220 N N . HIS A 1 83 ? 1.19791 23.95879 54.91699 1.000 29.69981 83 HIS A N 1
ATOM 1221 C CA . HIS A 1 83 ? 0.42037 24.09657 56.14138 1.000 29.65245 83 HIS A CA 1
ATOM 1222 C C . HIS A 1 83 ? 1.31864 24.24497 57.36842 1.000 26.68862 83 HIS A C 1
ATOM 1223 O O . HIS A 1 83 ? 1.03602 23.70580 58.44151 1.000 28.70904 83 HIS A O 1
ATOM 1237 N N . SER A 1 84 ? 2.40142 25.02578 57.22355 1.000 24.63563 84 SER A N 1
ATOM 1238 C CA . SER A 1 84 ? 3.35945 25.20021 58.29871 1.000 24.76669 84 SER A CA 1
ATOM 1239 C C . SER A 1 84 ? 3.57667 26.67062 58.60499 1.000 26.12556 84 SER A C 1
ATOM 1240 O O . SER A 1 84 ? 3.43729 27.53219 57.73295 1.000 26.47666 84 SER A O 1
ATOM 1248 N N . LYS A 1 85 ? 3.93495 26.94853 59.85673 1.000 24.21538 85 LYS A N 1
ATOM 1249 C CA . LYS A 1 85 ? 4.38258 28.28527 60.20429 1.000 23.17350 85 LYS A CA 1
ATOM 1250 C C . LYS A 1 85 ? 5.84079 28.45364 59.77571 1.000 21.24071 85 LYS A C 1
ATOM 1251 O O . LYS A 1 85 ? 6.56151 27.47720 59.55604 1.000 21.00630 85 LYS A O 1
ATOM 1270 N N . ILE A 1 86 ? 6.27668 29.70596 59.67980 1.000 19.43898 86 ILE A N 1
ATOM 1271 C CA . ILE A 1 86 ? 7.65374 30.04432 59.32971 1.000 18.17952 86 ILE A CA 1
ATOM 1272 C C . ILE A 1 86 ? 8.29025 30.61668 60.58173 1.000 17.70332 86 ILE A C 1
ATOM 1273 O O . ILE A 1 86 ? 7.99701 31.75221 60.97285 1.000 18.68170 86 ILE A O 1
ATOM 1289 N N . ASN A 1 87 ? 9.15988 29.83014 61.21856 1.000 16.28108 87 ASN A N 1
ATOM 1290 C CA . ASN A 1 87 ? 9.75027 30.26135 62.47358 1.000 16.81728 87 ASN A CA 1
ATOM 1291 C C . ASN A 1 87 ? 10.77015 31.36200 62.25107 1.000 16.99420 87 ASN A C 1
ATOM 1292 O O . ASN A 1 87 ? 10.99086 32.18340 63.14289 1.000 18.61674 87 ASN A O 1
ATOM 1303 N N . ALA A 1 88 ? 11.44923 31.35062 61.10391 1.000 15.76960 88 ALA A N 1
ATOM 1304 C CA . ALA A 1 88 ? 12.53777 32.28512 60.87063 1.000 14.65876 88 ALA A CA 1
ATOM 1305 C C . ALA A 1 88 ? 12.86818 32.32048 59.38798 1.000 14.05428 88 ALA A C 1
ATOM 1306 O O . ALA A 1 88 ? 12.69434 31.33645 58.66730 1.000 13.59845 88 ALA A O 1
ATOM 1313 N N . VAL A 1 89 ? 13.42031 33.45186 58.97162 1.000 13.20735 89 VAL A N 1
ATOM 1314 C CA . VAL A 1 89 ? 14.03571 33.59937 57.66273 1.000 11.80049 89 VAL A CA 1
ATOM 1315 C C . VAL A 1 89 ? 15.45927 34.09333 57.88964 1.000 11.04802 89 VAL A C 1
ATOM 1316 O O . VAL A 1 89 ? 15.71344 34.93435 58.76810 1.000 12.08060 89 VAL A O 1
ATOM 1329 N N . ILE A 1 90 ? 16.38740 33.55091 57.12052 1.000 11.42351 90 ILE A N 1
ATOM 1330 C CA . ILE A 1 90 ? 17.81645 33.75367 57.33659 1.000 11.57678 90 ILE A CA 1
ATOM 1331 C C . ILE A 1 90 ? 18.44069 34.08370 55.98442 1.000 10.86670 90 ILE A C 1
ATOM 1332 O O . ILE A 1 90 ? 18.81179 33.18422 55.21619 1.000 11.86417 90 ILE A O 1
ATOM 1348 N N . PRO A 1 91 ? 18.57173 35.36177 55.65298 1.000 11.87691 91 PRO A N 1
ATOM 1349 C CA . PRO A 1 91 ? 19.33783 35.73529 54.45803 1.000 12.11737 91 PRO A CA 1
ATOM 1350 C C . PRO A 1 91 ? 20.80720 35.39191 54.65478 1.000 12.59671 91 PRO A C 1
ATOM 1351 O O . PRO A 1 91 ? 21.40903 35.77172 55.65895 1.000 14.50372 91 PRO A O 1
ATOM 1362 N N . THR A 1 92 ? 21.38872 34.68766 53.68060 1.000 12.15963 92 THR A N 1
ATOM 1363 C CA . THR A 1 92 ? 22.77795 34.25638 53.81160 1.000 11.94344 92 THR A CA 1
ATOM 1364 C C . THR A 1 92 ? 23.79227 35.30126 53.36204 1.000 12.22753 92 THR A C 1
ATOM 1365 O O . THR A 1 92 ? 24.98635 35.12267 53.61700 1.000 12.79327 92 THR A O 1
ATOM 1376 N N . HIS A 1 93 ? 23.35834 36.34762 52.65692 1.000 12.55204 93 HIS A N 1
ATOM 1377 C CA . HIS A 1 93 ? 24.19935 37.51485 52.41838 1.000 12.69688 93 HIS A CA 1
ATOM 1378 C C . HIS A 1 93 ? 23.30923 38.68583 52.02854 1.000 13.08419 93 HIS A C 1
ATOM 1379 O O . HIS A 1 93 ? 22.09799 38.53051 51.88031 1.000 12.74737 93 HIS A O 1
ATOM 1393 N N . PHE A 1 94 ? 23.92390 39.86700 51.88327 1.000 12.56416 94 PHE A N 1
ATOM 1394 C CA . PHE A 1 94 ? 23.15877 41.09447 51.76316 1.000 12.43898 94 PHE A CA 1
ATOM 1395 C C . PHE A 1 94 ? 22.64666 41.37841 50.35870 1.000 13.67674 94 PHE A C 1
ATOM 1396 O O . PHE A 1 94 ? 21.82275 42.27605 50.20434 1.000 14.64883 94 PHE A O 1
ATOM 1413 N N . HIS A 1 95 ? 23.14043 40.67634 49.33507 1.000 13.31688 95 HIS A N 1
ATOM 1414 C CA . HIS A 1 95 ? 22.68220 40.93367 47.97697 1.000 13.78813 95 HIS A CA 1
ATOM 1415 C C . HIS A 1 95 ? 21.19615 40.59836 47.82752 1.000 14.78834 95 HIS A C 1
ATOM 1416 O O . HIS A 1 95 ? 20.62267 39.80318 48.58723 1.000 14.53077 95 HIS A O 1
ATOM 1430 N N . ASP A 1 96 ? 20.58156 41.19524 46.80250 1.000 16.89019 96 ASP A N 1
ATOM 1431 C CA . ASP A 1 96 ? 19.14102 41.03458 46.60861 1.000 15.99478 96 ASP A CA 1
ATOM 1432 C C . ASP A 1 96 ? 18.70545 39.58175 46.41478 1.000 15.65980 96 ASP A C 1
ATOM 1433 O O . ASP A 1 96 ? 17.59003 39.23278 46.79835 1.000 14.97204 96 ASP A O 1
ATOM 1442 N N . ASP A 1 97 ? 19.54750 38.72332 45.84375 1.000 16.06611 97 ASP A N 1
ATOM 1443 C CA . ASP A 1 97 ? 19.12942 37.34037 45.63819 1.000 15.49804 97 ASP A CA 1
ATOM 1444 C C . ASP A 1 97 ? 19.18062 36.50575 46.90899 1.000 14.76861 97 ASP A C 1
ATOM 1445 O O . ASP A 1 97 ? 18.87850 35.31502 46.86755 1.000 14.61063 97 ASP A O 1
ATOM 1454 N N . SER A 1 98 ? 19.55619 37.10404 48.03214 1.000 14.83960 98 SER A N 1
ATOM 1455 C CA . SER A 1 98 ? 19.38301 36.47138 49.32714 1.000 14.81103 98 SER A CA 1
ATOM 1456 C C . SER A 1 98 ? 18.48955 37.25420 50.26515 1.000 14.17844 98 SER A C 1
ATOM 1457 O O . SER A 1 98 ? 17.98212 36.67168 51.22825 1.000 14.62306 98 SER A O 1
ATOM 1465 N N . MET A 1 99 ? 18.29350 38.55182 50.02186 1.000 13.70026 99 MET A N 1
ATOM 1466 C CA . MET A 1 99 ? 17.68802 39.44682 51.00054 1.000 13.31603 99 MET A CA 1
ATOM 1467 C C . MET A 1 99 ? 16.71492 40.45879 50.40409 1.000 14.94062 99 MET A C 1
ATOM 1468 O O . MET A 1 99 ? 16.07707 41.19104 51.16360 1.000 15.07157 99 MET A O 1
ATOM 1482 N N . GLY A 1 100 ? 16.58726 40.53502 49.07220 1.000 14.30483 100 GLY A N 1
ATOM 1483 C CA . GLY A 1 100 ? 15.86033 41.62352 48.44925 1.000 15.20780 100 GLY A CA 1
ATOM 1484 C C . GLY A 1 100 ? 14.39419 41.67469 48.81810 1.000 17.06275 100 GLY A C 1
ATOM 1485 O O . GLY A 1 100 ? 13.79990 42.75342 48.85123 1.000 18.75074 100 GLY A O 1
ATOM 1489 N N . GLY A 1 101 ? 13.79635 40.52183 49.07933 1.000 15.17685 101 GLY A N 1
ATOM 1490 C CA . GLY A 1 101 ? 12.39626 40.42538 49.42547 1.000 15.13482 101 GLY A CA 1
ATOM 1491 C C . GLY A 1 101 ? 12.11288 40.29350 50.90520 1.000 15.19434 101 GLY A C 1
ATOM 1492 O O . GLY A 1 101 ? 11.05478 39.81100 51.30043 1.000 15.12392 101 GLY A O 1
ATOM 1496 N N . LEU A 1 102 ? 13.04478 40.76607 51.74121 1.000 14.50967 102 LEU A N 1
ATOM 1497 C CA . LEU A 1 102 ? 12.88399 40.60693 53.18345 1.000 14.50310 102 LEU A CA 1
ATOM 1498 C C . LEU A 1 102 ? 11.67900 41.36696 53.73792 1.000 14.98279 102 LEU A C 1
ATOM 1499 O O . LEU A 1 102 ? 11.07117 40.92386 54.71611 1.000 14.39331 102 LEU A O 1
ATOM 1515 N N . GLN A 1 103 ? 11.32707 42.52110 53.16458 1.000 15.26732 103 GLN A N 1
ATOM 1516 C CA . GLN A 1 103 ? 10.20822 43.27285 53.72595 1.000 16.05475 103 GLN A CA 1
ATOM 1517 C C . GLN A 1 103 ? 8.93666 42.42536 53.79013 1.000 16.46043 103 GLN A C 1
ATOM 1518 O O . GLN A 1 103 ? 8.15723 42.52591 54.74267 1.000 16.32376 103 GLN A O 1
ATOM 1532 N N . ALA A 1 104 ? 8.68360 41.60244 52.77632 1.000 15.78748 104 ALA A N 1
ATOM 1533 C CA . ALA A 1 104 ? 7.48836 40.76237 52.81313 1.000 17.04710 104 ALA A CA 1
ATOM 1534 C C . ALA A 1 104 ? 7.48312 39.85701 54.04116 1.000 18.20955 104 ALA A C 1
ATOM 1535 O O . ALA A 1 104 ? 6.43729 39.63900 54.65556 1.000 16.98411 104 ALA A O 1
ATOM 1542 N N . PHE A 1 105 ? 8.64182 39.28581 54.39469 1.000 16.83136 105 PHE A N 1
ATOM 1543 C CA . PHE A 1 105 ? 8.69990 38.44923 55.59107 1.000 16.03949 105 PHE A CA 1
ATOM 1544 C C . PHE A 1 105 ? 8.42604 39.27650 56.83930 1.000 16.96478 105 PHE A C 1
ATOM 1545 O O . PHE A 1 105 ? 7.70709 38.82962 57.73986 1.000 15.99429 105 PHE A O 1
ATOM 1562 N N . HIS A 1 106 ? 8.99425 40.48530 56.91030 1.000 16.39260 106 HIS A N 1
ATOM 1563 C CA . HIS A 1 106 ? 8.69883 41.37079 58.03427 1.000 16.74657 106 HIS A CA 1
ATOM 1564 C C . HIS A 1 106 ? 7.22603 41.74720 58.08531 1.000 18.31571 106 HIS A C 1
ATOM 1565 O O . HIS A 1 106 ? 6.65485 41.87716 59.17849 1.000 18.56094 106 HIS A O 1
ATOM 1579 N N . ASN A 1 107 ? 6.58254 41.89919 56.92426 1.000 17.80088 107 ASN A N 1
ATOM 1580 C CA . ASN A 1 107 ? 5.15592 42.22287 56.93106 1.000 19.50275 107 ASN A CA 1
ATOM 1581 C C . ASN A 1 107 ? 4.32112 41.10193 57.53853 1.000 20.87232 107 ASN A C 1
ATOM 1582 O O . ASN A 1 107 ? 3.21305 41.36781 58.01706 1.000 22.51389 107 ASN A O 1
ATOM 1593 N N . HIS A 1 108 ? 4.82793 39.86099 57.53250 1.000 19.94181 108 HIS A N 1
ATOM 1594 C CA . HIS A 1 108 ? 4.18530 38.72953 58.18982 1.000 21.89943 108 HIS A CA 1
ATOM 1595 C C . HIS A 1 108 ? 4.70228 38.49950 59.61300 1.000 21.59288 108 HIS A C 1
ATOM 1596 O O . HIS A 1 108 ? 4.34595 37.49024 60.23770 1.000 23.23417 108 HIS A O 1
ATOM 1611 N N . ASN A 1 109 ? 5.52666 39.40527 60.13509 1.000 20.69431 109 ASN A N 1
ATOM 1612 C CA . ASN A 1 109 ? 6.08757 39.28267 61.48279 1.000 21.99162 109 ASN A CA 1
ATOM 1613 C C . ASN A 1 109 ? 6.91826 38.01978 61.64263 1.000 19.95924 109 ASN A C 1
ATOM 1614 O O . ASN A 1 109 ? 6.93960 37.40607 62.72148 1.000 20.28102 109 ASN A O 1
ATOM 1625 N N . ILE A 1 110 ? 7.59862 37.61018 60.58236 1.000 16.82466 110 ILE A N 1
ATOM 1626 C CA . ILE A 1 110 ? 8.47564 36.44774 60.62037 1.000 15.82219 110 ILE A CA 1
ATOM 1627 C C . ILE A 1 110 ? 9.83789 36.91331 61.11819 1.000 14.12556 110 ILE A C 1
ATOM 1628 O O . ILE A 1 110 ? 10.45962 37.77824 60.47278 1.000 15.06447 110 ILE A O 1
ATOM 1644 N N . PRO A 1 111 ? 10.34967 36.35530 62.21507 1.000 17.02857 111 PRO A N 1
ATOM 1645 C CA . PRO A 1 111 ? 11.68862 36.73153 62.68558 1.000 16.99808 111 PRO A CA 1
ATOM 1646 C C . PRO A 1 111 ? 12.75662 36.50471 61.62925 1.000 15.69100 111 PRO A C 1
ATOM 1647 O O . PRO A 1 111 ? 12.78613 35.46935 60.95894 1.000 15.94165 111 PRO A O 1
ATOM 1658 N N . SER A 1 112 ? 13.65292 37.48330 61.49325 1.000 14.40401 112 SER A N 1
ATOM 1659 C CA . SER A 1 112 ? 14.73986 37.43227 60.52942 1.000 13.59521 112 SER A CA 1
ATOM 1660 C C . SER A 1 112 ? 16.07665 37.49742 61.25650 1.000 12.28413 112 SER A C 1
ATOM 1661 O O . SER A 1 112 ? 16.22480 38.24865 62.22955 1.000 13.74317 112 SER A O 1
ATOM 1669 N N . TYR A 1 113 ? 17.04241 36.70885 60.77218 1.000 11.61978 113 TYR A N 1
ATOM 1670 C CA . TYR A 1 113 ? 18.36099 36.61110 61.37381 1.000 10.85013 113 TYR A CA 1
ATOM 1671 C C . TYR A 1 113 ? 19.42200 36.60675 60.29161 1.000 12.52824 113 TYR A C 1
ATOM 1672 O O . TYR A 1 113 ? 19.24928 35.97004 59.24688 1.000 13.51256 113 TYR A O 1
ATOM 1690 N N . SER A 1 114 ? 20.53237 37.29174 60.54139 1.000 12.87539 114 SER A N 1
ATOM 1691 C CA . SER A 1 114 ? 21.68838 37.14999 59.67667 1.000 12.20256 114 SER A CA 1
ATOM 1692 C C . SER A 1 114 ? 22.95576 37.39705 60.48246 1.000 10.38599 114 SER A C 1
ATOM 1693 O O . SER A 1 114 ? 22.93302 37.88411 61.61225 1.000 12.16058 114 SER A O 1
ATOM 1701 N N . TYR A 1 115 ? 24.07964 37.05625 59.87884 1.000 10.33746 115 TYR A N 1
ATOM 1702 C CA . TYR A 1 115 ? 25.37164 37.46561 60.40093 1.000 11.44222 115 TYR A CA 1
ATOM 1703 C C . TYR A 1 115 ? 25.38055 38.97330 60.59448 1.000 12.05115 115 TYR A C 1
ATOM 1704 O O . TYR A 1 115 ? 24.78846 39.73596 59.83214 1.000 12.42168 115 TYR A O 1
ATOM 1722 N N . SER A 1 116 ? 26.07710 39.42129 61.63956 1.000 14.24243 116 SER A N 1
ATOM 1723 C CA . SER A 1 116 ? 26.14841 40.85622 61.90894 1.000 14.38531 116 SER A CA 1
ATOM 1724 C C . SER A 1 116 ? 26.62590 41.64772 60.69551 1.000 14.56532 116 SER A C 1
ATOM 1725 O O . SER A 1 116 ? 26.13106 42.74934 60.43190 1.000 16.08170 116 SER A O 1
ATOM 1733 N N . LYS A 1 117 ? 27.55187 41.08527 59.91572 1.000 15.74778 117 LYS A N 1
ATOM 1734 C CA . LYS A 1 117 ? 28.08103 41.84235 58.78877 1.000 15.73105 117 LYS A CA 1
ATOM 1735 C C . LYS A 1 117 ? 27.05422 41.98960 57.67405 1.000 15.98996 117 LYS A C 1
ATOM 1736 O O . LYS A 1 117 ? 27.16357 42.91144 56.86540 1.000 17.79749 117 LYS A O 1
ATOM 1755 N N . THR A 1 118 ? 26.08968 41.07669 57.59145 1.000 14.01676 118 THR A N 1
ATOM 1756 C CA . THR A 1 118 ? 25.02340 41.21253 56.60787 1.000 13.94230 118 THR A CA 1
ATOM 1757 C C . THR A 1 118 ? 24.19254 42.44944 56.89948 1.000 14.89870 118 THR A C 1
ATOM 1758 O O . THR A 1 118 ? 23.80672 43.17889 55.97861 1.000 16.46227 118 THR A O 1
ATOM 1769 N N . ILE A 1 119 ? 23.90580 42.69689 58.18912 1.000 16.15684 119 ILE A N 1
ATOM 1770 C CA . ILE A 1 119 ? 23.18479 43.90066 58.59051 1.000 16.79617 119 ILE A CA 1
ATOM 1771 C C . ILE A 1 119 ? 23.99312 45.14277 58.25409 1.000 17.34743 119 ILE A C 1
ATOM 1772 O O . ILE A 1 119 ? 23.46722 46.11501 57.69642 1.000 17.77053 119 ILE A O 1
ATOM 1788 N N . GLU A 1 120 ? 25.29039 45.12105 58.56388 1.000 18.21258 120 GLU A N 1
ATOM 1789 C CA . GLU A 1 120 ? 26.13941 46.27281 58.27057 1.000 17.95290 120 GLU A CA 1
ATOM 1790 C C . GLU A 1 120 ? 26.15207 46.58038 56.77361 1.000 17.76606 120 GLU A C 1
ATOM 1791 O O . GLU A 1 120 ? 25.93059 47.72412 56.36001 1.000 19.75118 120 GLU A O 1
ATOM 1803 N N . LEU A 1 121 ? 26.42017 45.56721 55.94173 1.000 17.04624 121 LEU A N 1
ATOM 1804 C CA . LEU A 1 121 ? 26.51138 45.81556 54.50593 1.000 17.18761 121 LEU A CA 1
ATOM 1805 C C . LEU A 1 121 ? 25.15182 46.15046 53.89958 1.000 16.90024 121 LEU A C 1
ATOM 1806 O O . LEU A 1 121 ? 25.06912 46.97916 52.99315 1.000 18.09290 121 LEU A O 1
ATOM 1822 N N . GLY A 1 122 ? 24.07907 45.55046 54.41036 1.000 16.13976 122 GLY A N 1
ATOM 1823 C CA . GLY A 1 122 ? 22.75118 45.94322 53.96712 1.000 16.97684 122 GLY A CA 1
ATOM 1824 C C . GLY A 1 122 ? 22.46294 47.40772 54.22592 1.000 17.78915 122 GLY A C 1
ATOM 1825 O O . GLY A 1 122 ? 21.98635 48.12808 53.34428 1.000 19.75072 122 GLY A O 1
ATOM 1829 N N . LYS A 1 123 ? 22.75038 47.87156 55.44292 1.000 18.89938 123 LYS A N 1
ATOM 1830 C CA . LYS A 1 123 ? 22.52269 49.27610 55.76281 1.000 22.90731 123 LYS A CA 1
ATOM 1831 C C . LYS A 1 123 ? 23.37350 50.19109 54.88578 1.000 23.11714 123 LYS A C 1
ATOM 1832 O O . LYS A 1 123 ? 22.91661 51.26737 54.47393 1.000 23.387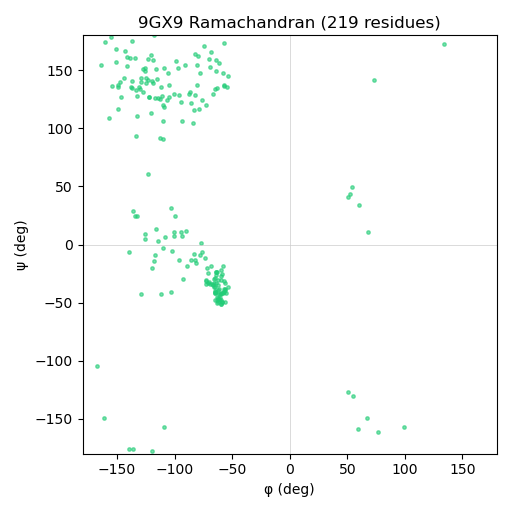00 123 LYS A O 1
ATOM 1851 N N . GLU A 1 124 ? 24.62649 49.79985 54.61286 1.000 24.28299 124 GLU A N 1
ATOM 1852 C CA . GLU A 1 124 ? 25.47473 50.61351 53.74680 1.000 27.50867 124 GLU A CA 1
ATOM 1853 C C . GLU A 1 124 ? 24.81516 50.82917 52.39051 1.000 26.22731 124 GLU A C 1
ATOM 1854 O O . GLU A 1 124 ? 25.04913 51.84989 51.72863 1.000 28.19074 124 GLU A O 1
ATOM 1866 N N . ASN A 1 125 ? 24.02437 49.85642 51.94296 1.000 25.85920 125 ASN A N 1
ATOM 1867 C CA . ASN A 1 125 ? 23.34916 49.92358 50.65340 1.000 28.54550 125 ASN A CA 1
ATOM 1868 C C . ASN A 1 125 ? 21.88629 50.33601 50.78268 1.000 29.74919 125 ASN A C 1
ATOM 1869 O O . ASN A 1 125 ? 21.13909 50.25541 49.80752 1.000 30.12958 125 ASN A O 1
ATOM 1880 N N . ASN A 1 126 ? 21.47557 50.79014 51.96941 1.000 31.14163 126 ASN A N 1
ATOM 1881 C CA . ASN A 1 126 ? 20.09304 51.19601 52.22646 1.000 31.73183 126 ASN A CA 1
ATOM 1882 C C . ASN A 1 126 ? 19.11452 50.10213 51.80876 1.000 28.27570 126 ASN A C 1
ATOM 1883 O O . ASN A 1 126 ? 18.07029 50.36311 51.21007 1.000 29.63696 126 ASN A O 1
ATOM 1894 N N . PHE A 1 127 ? 19.46217 48.86244 52.14502 1.000 23.68308 127 PHE A N 1
ATOM 1895 C CA . PHE A 1 127 ? 18.58726 47.71633 51.98575 1.000 21.03018 127 PHE A CA 1
ATOM 1896 C C . PHE A 1 127 ? 17.88857 47.43295 53.31234 1.000 18.90664 127 PHE A C 1
ATOM 1897 O O . PHE A 1 127 ? 18.43450 47.70272 54.39288 1.000 19.57311 127 PHE A O 1
ATOM 1914 N N . VAL A 1 128 ? 16.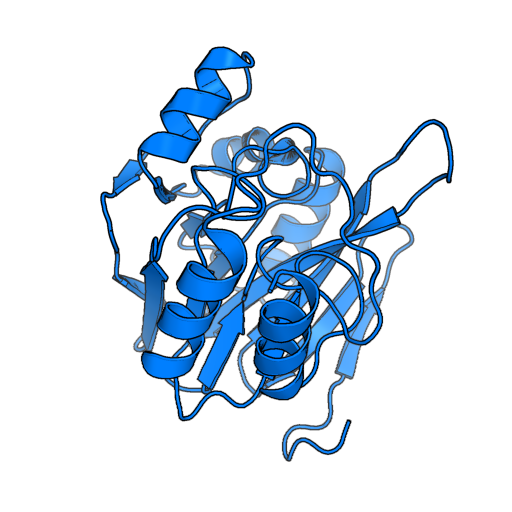68801 46.85330 53.22815 1.000 17.46181 128 VAL A N 1
ATOM 1915 C CA . VAL A 1 128 ? 16.04193 46.30877 54.41769 1.000 18.24550 128 VAL A CA 1
ATOM 1916 C C . VAL A 1 128 ? 16.88855 45.16787 54.96088 1.000 16.85261 128 VAL A C 1
ATOM 1917 O O . VAL A 1 128 ? 17.37638 44.33044 54.19241 1.000 16.76990 128 VAL A O 1
ATOM 1930 N N . VAL A 1 129 ? 17.09723 45.15148 56.27737 1.000 16.17015 129 VAL A N 1
ATOM 1931 C CA . VAL A 1 129 ? 18.00730 44.19024 56.90327 1.000 16.57813 129 VAL A CA 1
ATOM 1932 C C . VAL A 1 129 ? 17.26522 43.39155 57.96949 1.000 15.06037 129 VAL A C 1
ATOM 1933 O O . VAL A 1 129 ? 16.23555 43.83424 58.51038 1.000 15.00650 129 VAL A O 1
ATOM 1946 N N . PRO A 1 130 ? 17.80208 42.22229 58.33648 1.000 15.10190 130 PRO A N 1
ATOM 1947 C CA . PRO A 1 130 ? 17.18917 41.42936 59.40883 1.000 13.78986 130 PRO A CA 1
ATOM 1948 C C . PRO A 1 130 ? 17.16914 42.16208 60.74051 1.000 15.48448 130 PRO A C 1
ATOM 1949 O O . PRO A 1 130 ? 17.95842 43.07147 61.00602 1.000 16.51490 130 PRO A O 1
ATOM 1960 N N . LYS A 1 131 ? 16.23054 41.73499 61.58024 1.000 15.59305 131 LYS A N 1
ATOM 1961 C CA . LYS A 1 131 ? 15.99867 42.36092 62.87032 1.000 16.21258 131 LYS A CA 1
ATOM 1962 C C . LYS A 1 131 ? 16.83334 41.75936 63.98994 1.000 15.75397 131 LYS A C 1
ATOM 1963 O O . LYS A 1 131 ? 17.02159 42.41655 65.02601 1.000 17.82815 131 LYS A O 1
ATOM 1982 N N . ASN A 1 132 ? 17.35988 40.56565 63.78448 1.000 13.01791 132 ASN A N 1
ATOM 1983 C CA . ASN A 1 132 ? 18.21046 39.88745 64.74624 1.000 12.73020 132 ASN A CA 1
ATOM 1984 C C . ASN A 1 132 ? 19.50970 39.51401 64.06398 1.000 12.74742 132 ASN A C 1
ATOM 1985 O O . ASN A 1 132 ? 19.53241 39.25181 62.85560 1.000 14.08497 132 ASN A O 1
ATOM 1996 N N . SER A 1 133 ? 20.59762 39.48135 64.83366 1.000 13.10759 133 SER A N 1
ATOM 1997 C CA . SER A 1 133 ? 21.89856 39.18484 64.25691 1.000 13.66936 133 SER A CA 1
ATOM 1998 C C . SER A 1 133 ? 22.67541 38.25422 65.16869 1.000 14.42434 133 SER A C 1
ATOM 1999 O O . SER A 1 133 ? 22.37212 38.12260 66.35978 1.000 14.90250 133 SER A O 1
ATOM 2007 N N . PHE A 1 134 ? 23.66974 37.60184 64.57816 1.000 14.77187 134 PHE A N 1
ATOM 2008 C CA . PHE A 1 134 ? 24.54508 36.72708 65.31565 1.000 16.66697 134 PHE A CA 1
ATOM 2009 C C . PHE A 1 134 ? 25.95888 36.88038 64.79678 1.000 15.66152 134 PHE A C 1
ATOM 2010 O O . PHE A 1 134 ? 26.20582 37.34203 63.67688 1.000 15.48975 134 PHE A O 1
ATOM 2027 N N . ASN A 1 135 ? 26.88298 36.43439 65.62821 1.000 18.11629 135 ASN A N 1
ATOM 2028 C CA . ASN A 1 135 ? 28.28165 36.43098 65.26454 1.000 17.66857 135 ASN A CA 1
ATOM 2029 C C . ASN A 1 135 ? 28.88150 35.37299 66.16993 1.000 18.00989 135 ASN A C 1
ATOM 2030 O O . ASN A 1 135 ? 28.98280 35.62780 67.37963 1.000 22.47773 135 ASN A O 1
ATOM 2041 N N . ASN A 1 136 ? 29.27389 34.20243 65.61831 1.000 15.66634 136 ASN A N 1
ATOM 2042 C CA . ASN A 1 136 ? 29.35700 33.87871 64.22986 1.000 17.50899 136 ASN A CA 1
ATOM 2043 C C . ASN A 1 136 ? 28.57388 32.59535 63.83879 1.000 14.43789 136 ASN A C 1
ATOM 2044 O O . ASN A 1 136 ? 28.62533 32.16268 62.69351 1.000 15.88821 136 ASN A O 1
ATOM 2055 N N . PHE A 1 137 ? 27.84082 32.00302 64.78046 1.000 12.93711 137 PHE A N 1
ATOM 2056 C CA . PHE A 1 137 ? 26.81254 31.04470 64.41852 1.000 12.33116 137 PHE A CA 1
ATOM 2057 C C . PHE A 1 137 ? 25.60083 31.17736 65.33470 1.000 10.84792 137 PHE A C 1
ATOM 2058 O O . PHE A 1 137 ? 25.68262 31.70234 66.44483 1.000 12.46323 137 PHE A O 1
ATOM 2075 N N A ILE A 1 138 ? 24.47758 30.65859 64.84820 0.557 11.38127 138 ILE A N 1
ATOM 2076 N N B ILE A 1 138 ? 24.46496 30.70996 64.82891 0.443 11.27043 138 ILE A N 1
ATOM 2077 C CA A ILE A 1 138 ? 23.25549 30.48228 65.62062 0.557 11.28803 138 ILE A CA 1
ATOM 2078 C CA B ILE A 1 138 ? 23.29669 30.42873 65.64338 0.443 10.84688 138 ILE A CA 1
ATOM 2079 C C A ILE A 1 138 ? 22.68131 29.12149 65.24558 0.557 12.96882 138 ILE A C 1
ATOM 2080 C C B ILE A 1 138 ? 22.79867 29.03779 65.28662 0.443 11.41857 138 ILE A C 1
ATOM 2081 O O A ILE A 1 138 ? 22.80119 28.66683 64.10492 0.557 13.64354 138 ILE A O 1
ATOM 2082 O O B ILE A 1 138 ? 23.08976 28.48872 64.22229 0.443 11.38819 138 ILE A O 1
ATOM 2113 N N . THR A 1 139 ? 22.06884 28.45219 66.21707 1.000 12.15073 139 THR A N 1
ATOM 2114 C CA . THR A 1 139 ? 21.24313 27.28399 65.95846 1.000 13.64395 139 THR A CA 1
ATOM 2115 C C . THR A 1 139 ? 19.82414 27.66197 66.33987 1.000 13.23502 139 THR A C 1
ATOM 2116 O O . THR A 1 139 ? 19.60401 28.26786 67.40383 1.000 12.45186 139 THR A O 1
ATOM 2127 N N . LEU A 1 140 ? 18.87916 27.37221 65.45474 1.000 12.77576 140 LEU A N 1
ATOM 2128 C CA . LEU A 1 140 ? 17.48581 27.73280 65.62964 1.000 13.68945 140 LEU A CA 1
ATOM 2129 C C . LEU A 1 140 ? 16.63822 26.47275 65.55870 1.000 15.15060 140 LEU A C 1
ATOM 2130 O O . LEU A 1 140 ? 16.89874 25.58029 64.74998 1.000 19.02209 140 LEU A O 1
ATOM 2146 N N . LYS A 1 141 ? 15.62048 26.42424 66.39658 1.000 16.40056 141 LYS A N 1
ATOM 2147 C CA . LYS A 1 141 ? 14.72864 25.28538 66.47704 1.000 19.35812 141 LYS A CA 1
ATOM 2148 C C . LYS A 1 141 ? 13.68047 25.33444 65.37522 1.000 19.46560 141 LYS A C 1
ATOM 2149 O O . LYS A 1 141 ? 13.11872 26.38652 65.05763 1.000 19.48077 141 LYS A O 1
ATOM 2168 N N . VAL A 1 142 ? 13.44299 24.17320 64.77561 1.000 19.45758 142 VAL A N 1
ATOM 2169 C CA . VAL A 1 142 ? 12.34092 23.95000 63.85670 1.000 18.70887 142 VAL A CA 1
ATOM 2170 C C . VAL A 1 142 ? 11.67896 22.64383 64.29415 1.000 17.18459 142 VAL A C 1
ATOM 2171 O O . VAL A 1 142 ? 12.28116 21.56484 64.20043 1.000 17.34387 142 VAL A O 1
ATOM 2184 N N . GLY A 1 143 ? 10.46432 22.73647 64.82459 1.000 17.81176 143 GLY A N 1
ATOM 2185 C CA . GLY A 1 143 ? 9.88713 21.56594 65.45887 1.000 18.08086 143 GLY A CA 1
ATOM 2186 C C . GLY A 1 143 ? 10.81864 21.03219 66.52959 1.000 21.58491 143 GLY A C 1
ATOM 2187 O O . GLY A 1 143 ? 11.33574 21.78313 67.37250 1.000 21.03598 143 GLY A O 1
ATOM 2191 N N . ASN A 1 144 ? 11.07016 19.72864 66.47788 1.000 24.02333 144 ASN A N 1
ATOM 2192 C CA . ASN A 1 144 ? 11.97703 19.07092 67.39950 1.000 26.75688 144 ASN A CA 1
ATOM 2193 C C . ASN A 1 144 ? 13.38558 18.93854 66.85095 1.000 24.47353 144 ASN A C 1
ATOM 2194 O O . ASN A 1 144 ? 14.19655 18.21413 67.43679 1.000 25.88703 144 ASN A O 1
ATOM 2205 N N . GLU A 1 145 ? 13.69050 19.60197 65.74414 1.000 18.45617 145 GLU A N 1
ATOM 2206 C CA . GLU A 1 145 ? 15.00957 19.57086 65.14272 1.000 16.68264 145 GLU A CA 1
ATOM 2207 C C . GLU A 1 145 ? 15.55222 20.99407 65.12628 1.000 19.96685 145 GLU A C 1
ATOM 2208 O O . GLU A 1 145 ? 14.94368 21.93145 65.67036 1.000 20.04620 145 GLU A O 1
ATOM 2220 N N . GLU A 1 146 ? 16.73877 21.15357 64.56618 1.000 21.18203 146 GLU A N 1
ATOM 2221 C CA . GLU A 1 146 ? 17.35177 22.46409 64.51365 1.000 19.53082 146 GLU A CA 1
ATOM 2222 C C . GLU A 1 146 ? 18.09569 22.63908 63.20310 1.000 15.82567 146 GLU A C 1
ATOM 2223 O O . GLU A 1 146 ? 18.36648 21.68641 62.46098 1.000 14.30883 146 GLU A O 1
ATOM 2235 N N . VAL A 1 147 ? 18.43609 23.89063 62.94637 1.000 14.38696 147 VAL A N 1
ATOM 2236 C CA . VAL A 1 147 ? 19.22112 24.29117 61.79919 1.000 14.80323 147 VAL A CA 1
ATOM 2237 C C . VAL A 1 147 ? 20.36455 25.12405 62.34405 1.000 12.65878 147 VAL A C 1
ATOM 2238 O O . VAL A 1 147 ? 20.23490 25.78241 63.37931 1.000 14.31285 147 VAL A O 1
ATOM 2251 N N . ILE A 1 148 ? 21.47682 25.09629 61.62892 1.000 11.45339 148 ILE A N 1
ATOM 2252 C CA . ILE A 1 148 ? 22.64954 25.89027 61.92921 1.000 10.73426 148 ILE A CA 1
ATOM 2253 C C . ILE A 1 148 ? 22.80433 26.92989 60.83040 1.000 11.20739 148 ILE A C 1
ATOM 2254 O O . ILE A 1 148 ? 22.67326 26.61904 59.64569 1.000 13.86700 148 ILE A O 1
ATOM 2270 N N . ALA A 1 149 ? 23.08617 28.16360 61.23267 1.000 11.79439 149 ALA A N 1
ATOM 2271 C CA . ALA A 1 149 ? 23.53315 29.19410 60.30751 1.000 11.40025 149 ALA A CA 1
ATOM 2272 C C . ALA A 1 149 ? 24.88253 29.69077 60.80273 1.000 9.66512 149 ALA A C 1
ATOM 2273 O O . ALA A 1 149 ? 25.01556 30.04617 61.98254 1.000 10.95994 149 ALA A O 1
ATOM 2280 N N . LYS A 1 150 ? 25.89167 29.69199 59.92400 1.000 10.14026 150 LYS A N 1
ATOM 2281 C CA . LYS A 1 150 ? 27.25719 29.90682 60.38619 1.000 10.43343 150 LYS A CA 1
ATOM 2282 C C . LYS A 1 150 ? 28.10032 30.64369 59.35956 1.000 11.70642 150 LYS A C 1
ATOM 2283 O O . LYS A 1 150 ? 28.01961 30.36956 58.15400 1.000 11.38297 150 LYS A O 1
ATOM 2302 N N . PHE A 1 151 ? 28.91851 31.56384 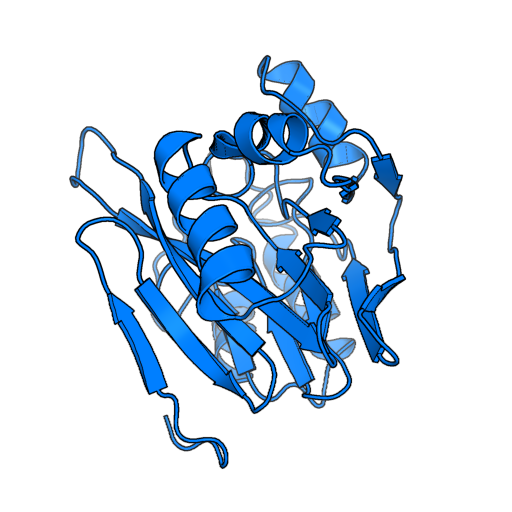59.86964 1.000 12.22095 151 PHE A N 1
ATOM 2303 C CA . PHE A 1 151 ? 29.93741 32.26005 59.09924 1.000 12.45951 151 PHE A CA 1
ATOM 2304 C C . PHE A 1 151 ? 31.27249 31.53376 59.24377 1.000 12.45402 151 PHE A C 1
ATOM 2305 O O . PHE A 1 151 ? 31.78083 31.34422 60.36460 1.000 15.33682 151 PHE A O 1
ATOM 2322 N N . PHE A 1 152 ? 31.83929 31.12443 58.10232 1.000 12.22927 152 PHE A N 1
ATOM 2323 C CA . PHE A 1 152 ? 33.10271 30.41440 58.03905 1.000 12.07501 152 PHE A CA 1
ATOM 2324 C C . PHE A 1 152 ? 34.22646 31.24812 57.44765 1.000 13.49809 152 PHE A C 1
ATOM 2325 O O . PHE A 1 152 ? 35.36431 30.76049 57.35864 1.000 16.70969 152 PHE A O 1
ATOM 2342 N N . GLY A 1 153 ? 33.95018 32.46627 57.00427 1.000 14.03484 153 GLY A N 1
ATOM 2343 C CA . GLY A 1 153 ? 34.93349 33.28737 56.32336 1.000 12.88966 153 GLY A CA 1
ATOM 2344 C C . GLY A 1 153 ? 34.36900 33.93864 55.07370 1.000 12.93771 153 GLY A C 1
ATOM 2345 O O . GLY A 1 153 ? 33.25167 33.66780 54.62031 1.000 13.22208 153 GLY A O 1
ATOM 2349 N N . GLU A 1 154 ? 35.18996 34.82322 54.51719 1.000 16.00111 154 GLU A N 1
ATOM 2350 C CA . GLU A 1 154 ? 34.81770 35.62274 53.36498 1.000 15.19659 154 GLU A CA 1
ATOM 2351 C C . GLU A 1 154 ? 34.97135 34.81929 52.08308 1.000 15.25860 154 GLU A C 1
ATOM 2352 O O . GLU A 1 154 ? 35.76518 33.88140 51.99976 1.000 15.60901 154 GLU A O 1
ATOM 2364 N N . GLY A 1 155 ? 34.20408 35.20461 51.08356 1.000 14.23771 155 GLY A N 1
ATOM 2365 C CA . GLY A 1 155 ? 34.29212 34.57283 49.79218 1.000 13.97037 155 GLY A CA 1
ATOM 2366 C C . GLY A 1 155 ? 33.55058 35.36952 48.74225 1.000 15.11068 155 GLY A C 1
ATOM 2367 O O . GLY A 1 155 ? 34.04118 36.39113 48.24495 1.000 15.24629 155 GLY A O 1
ATOM 2371 N N . HIS A 1 156 ? 32.37729 34.87400 48.36333 1.000 13.63755 156 HIS A N 1
ATOM 2372 C CA . HIS A 1 156 ? 31.54554 35.60770 47.41678 1.000 14.44525 156 HIS A CA 1
ATOM 2373 C C . HIS A 1 156 ? 31.27432 37.02163 47.91060 1.000 14.54351 156 HIS A C 1
ATOM 2374 O O . HIS A 1 156 ? 31.30505 37.98396 47.13255 1.000 14.97372 156 HIS A O 1
ATOM 2388 N N . THR A 1 157 ? 30.99625 37.16355 49.20427 1.000 14.12951 157 THR A N 1
ATOM 2389 C CA . THR A 1 157 ? 30.95368 38.44662 49.87888 1.000 14.39901 157 THR A CA 1
ATOM 2390 C C . THR A 1 157 ? 31.65180 38.28090 51.22279 1.000 13.72505 157 THR A C 1
ATOM 2391 O O . THR A 1 157 ? 32.02859 37.17545 51.62321 1.000 14.53413 157 THR A O 1
ATOM 2402 N N . ARG A 1 158 ? 31.80311 39.38426 51.93344 1.000 14.11150 158 ARG A N 1
ATOM 2403 C CA . ARG A 1 158 ? 32.45823 39.36922 53.23372 1.000 14.74906 158 ARG A CA 1
ATOM 2404 C C . ARG A 1 158 ? 31.50962 38.95948 54.35112 1.000 14.95493 158 ARG A C 1
ATOM 2405 O O . ARG A 1 158 ? 31.97407 38.71566 55.47069 1.000 15.92977 158 ARG A O 1
ATOM 2426 N N . ASP A 1 159 ? 30.21629 38.83499 54.07695 1.000 13.09663 159 ASP A N 1
ATOM 2427 C CA . ASP A 1 159 ? 29.23565 38.44293 55.08101 1.000 12.83901 159 ASP A CA 1
ATOM 2428 C C . ASP A 1 159 ? 28.58919 37.09072 54.81896 1.000 12.16021 159 ASP A C 1
ATOM 2429 O O . ASP A 1 159 ? 27.72560 36.67587 55.60343 1.000 13.29739 159 ASP A O 1
ATOM 2438 N N . ASN A 1 160 ? 29.00176 36.37582 53.77141 1.000 12.40372 160 ASN A N 1
ATOM 2439 C CA . ASN A 1 160 ? 28.23713 35.19898 53.36883 1.000 12.02076 160 ASN A CA 1
ATOM 2440 C C . ASN A 1 160 ? 28.26965 34.10456 54.43197 1.000 11.79912 160 ASN A C 1
ATOM 2441 O O . ASN A 1 160 ? 29.33021 33.79149 54.99215 1.000 11.93983 160 ASN A O 1
ATOM 2452 N N . THR A 1 161 ? 27.09410 33.54214 54.71493 1.000 10.64379 161 THR A N 1
ATOM 2453 C CA . THR A 1 161 ? 26.94024 32.46173 55.66848 1.000 10.73079 161 THR A CA 1
ATOM 2454 C C . THR A 1 161 ? 26.33936 31.24379 54.97948 1.000 11.45111 161 THR A C 1
ATOM 2455 O O . THR A 1 161 ? 25.79923 31.33070 53.86419 1.000 11.41424 161 THR A O 1
ATOM 2466 N N . VAL A 1 162 ? 26.46089 30.09589 55.63735 1.000 10.70267 162 VAL A N 1
ATOM 2467 C CA . VAL A 1 162 ? 25.87801 28.85772 55.13200 1.000 10.98171 162 VAL A CA 1
ATOM 2468 C C . VAL A 1 162 ? 24.85756 28.35562 56.14161 1.000 9.64475 162 VAL A C 1
ATOM 2469 O O . VAL A 1 162 ? 24.85883 28.75484 57.31238 1.000 12.60272 162 VAL A O 1
ATOM 2482 N N . GLY A 1 163 ? 23.94423 27.52418 55.65153 1.000 9.84704 163 GLY A N 1
ATOM 2483 C CA . GLY A 1 163 ? 22.97214 26.84253 56.49474 1.000 10.85241 163 GLY A CA 1
ATOM 2484 C C . GLY A 1 163 ? 23.18226 25.34079 56.46072 1.000 10.06387 163 GLY A C 1
ATOM 2485 O O . GLY A 1 163 ? 23.50089 24.77683 55.41999 1.000 10.77190 163 GLY A O 1
ATOM 2489 N N . TYR A 1 164 ? 22.99223 24.69325 57.61501 1.000 10.26799 164 TYR A N 1
ATOM 2490 C CA . TYR A 1 164 ? 23.11454 23.24302 57.69220 1.000 10.28934 164 TYR A CA 1
ATOM 2491 C C . TYR A 1 164 ? 21.93336 22.67770 58.46845 1.000 10.82745 164 TYR A C 1
ATOM 2492 O O . TYR A 1 164 ? 21.56818 23.19160 59.53032 1.000 12.03015 164 TYR A O 1
ATOM 251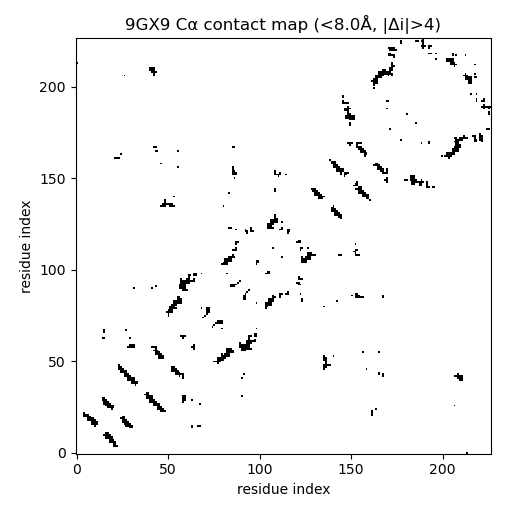0 N N . PHE A 1 165 ? 21.32739 21.63332 57.91783 1.000 11.71410 165 PHE A N 1
ATOM 2511 C CA . PHE A 1 165 ? 20.19792 20.92555 58.51268 1.000 12.49127 165 PHE A CA 1
ATOM 2512 C C . PHE A 1 165 ? 20.74856 19.55338 58.86870 1.000 13.02772 165 PHE A C 1
ATOM 2513 O O . PHE A 1 165 ? 20.73189 18.63465 58.03618 1.000 13.81572 165 PHE A O 1
ATOM 2530 N N . PRO A 1 166 ? 21.26254 19.36373 60.09041 1.000 12.74732 166 PRO A N 1
ATOM 2531 C CA . PRO A 1 166 ? 22.04756 18.14815 60.36164 1.000 14.55735 166 PRO A CA 1
ATOM 2532 C C . PRO A 1 166 ? 21.25267 16.84933 60.29295 1.000 13.04171 166 PRO A C 1
ATOM 2533 O O . PRO A 1 166 ? 21.84055 15.80531 59.96169 1.000 15.58245 166 PRO A O 1
ATOM 2544 N N . SER A 1 167 ? 19.95672 16.88312 60.59993 1.000 14.00474 167 SER A N 1
ATOM 2545 C CA . SER A 1 167 ? 19.18402 15.64522 60.63694 1.000 16.36629 167 SER A CA 1
ATOM 2546 C C . SER A 1 167 ? 19.10678 14.96977 59.27151 1.000 16.49458 167 SER A C 1
ATOM 2547 O O . SER A 1 167 ? 18.90862 13.74910 59.19372 1.000 18.82989 167 SER A O 1
ATOM 2555 N N . GLU A 1 168 ? 19.27809 15.73517 58.18869 1.000 15.24904 168 GLU A N 1
ATOM 2556 C CA . GLU A 1 168 ? 19.23734 15.19155 56.83420 1.000 13.93146 168 GLU A CA 1
ATOM 2557 C C . GLU A 1 168 ? 20.49045 15.55576 56.05162 1.000 13.94267 168 GLU A C 1
ATOM 2558 O O . GLU A 1 168 ? 20.55756 15.28207 54.84560 1.000 14.28612 168 GLU A O 1
ATOM 2570 N N . ASN A 1 169 ? 21.48837 16.12623 56.72107 1.000 13.88868 169 ASN A N 1
ATOM 2571 C CA . ASN A 1 169 ? 22.78986 16.41350 56.13035 1.000 12.81275 169 ASN A CA 1
ATOM 2572 C C . ASN A 1 169 ? 22.67504 17.24253 54.85606 1.000 13.68111 169 ASN A C 1
ATOM 2573 O O . ASN A 1 169 ? 23.27125 16.92777 53.81078 1.000 12.75993 169 ASN A O 1
ATOM 2584 N N . ILE A 1 170 ? 21.90331 18.32519 54.97249 1.000 12.47164 170 ILE A N 1
ATOM 2585 C CA . ILE A 1 170 ? 21.65515 19.26541 53.88303 1.000 11.66584 170 ILE A CA 1
ATOM 2586 C C . ILE A 1 170 ? 22.42440 20.54184 54.15720 1.000 11.60492 170 ILE A C 1
ATOM 2587 O O . ILE A 1 170 ? 22.24551 21.16915 55.21022 1.000 12.09180 170 ILE A O 1
ATOM 2603 N N . LEU A 1 171 ? 23.26488 20.95071 53.20043 1.000 11.16987 171 LEU A N 1
ATOM 2604 C CA . LEU A 1 171 ? 24.01167 22.19325 53.26743 1.000 10.54741 171 LEU A CA 1
ATOM 2605 C C . LEU A 1 171 ? 23.45799 23.17229 52.23839 1.000 9.85190 171 LEU A C 1
ATOM 2606 O O . LEU A 1 171 ? 23.51051 22.89831 51.01669 1.000 11.17174 171 LEU A O 1
ATOM 2622 N N . PHE A 1 172 ? 22.97707 24.31486 52.72872 1.000 10.32733 172 PHE A N 1
ATOM 2623 C CA . PHE A 1 172 ? 22.68301 25.43246 51.84713 1.000 10.67801 172 PHE A CA 1
ATOM 2624 C C . PHE A 1 172 ? 23.92261 26.30948 51.81851 1.000 10.93919 172 PHE A C 1
ATOM 2625 O O . PHE A 1 172 ? 24.23064 27.01233 52.78592 1.000 10.10944 172 PHE A O 1
ATOM 2642 N N . GLY A 1 173 ? 24.65849 26.25441 50.69521 1.000 10.60574 173 GLY A N 1
ATOM 2643 C CA . GLY A 1 173 ? 25.90331 26.98729 50.59742 1.000 11.43192 173 GLY A CA 1
ATOM 2644 C C . GLY A 1 173 ? 25.72796 28.44615 50.24590 1.000 13.55270 173 GLY A C 1
ATOM 2645 O O . GLY A 1 173 ? 26.66987 29.23290 50.39701 1.000 13.31608 173 GLY A O 1
ATOM 2649 N N . GLY A 1 174 ? 24.55024 28.82885 49.76309 1.000 13.36501 174 GLY A N 1
ATOM 2650 C CA . GLY A 1 174 ? 24.39253 30.17848 49.27689 1.000 13.59592 174 GLY A CA 1
ATOM 2651 C C . GLY A 1 174 ? 25.36039 30.46841 48.13812 1.000 13.87370 174 GLY A C 1
ATOM 2652 O O . GLY A 1 174 ? 25.89695 29.57206 47.47630 1.000 14.02378 174 GLY A O 1
ATOM 2656 N N A CYS A 1 175 ? 25.60019 31.76159 47.92312 0.868 13.51871 175 CYS A N 1
ATOM 2657 C CA A CYS A 1 175 ? 26.42168 32.16300 46.77572 0.868 15.00726 175 CYS A CA 1
ATOM 2658 C C A CYS A 1 175 ? 27.91334 31.92810 46.99712 0.868 13.27879 175 CYS A C 1
ATOM 2659 O O A CYS A 1 175 ? 28.69506 32.04888 46.04577 0.868 15.52341 175 CYS A O 1
ATOM 2676 N N . LEU A 1 176 ? 28.30581 31.52839 48.20145 1.000 11.96216 176 LEU A N 1
ATOM 2677 C CA . LEU A 1 176 ? 29.63872 31.01661 48.44357 1.000 12.10838 176 LEU A CA 1
ATOM 2678 C C . LEU A 1 176 ? 29.88816 29.71989 47.68682 1.000 11.80129 176 LEU A C 1
ATOM 2679 O O . LEU A 1 176 ? 31.03671 29.41834 47.34955 1.000 14.02690 176 LEU A O 1
ATOM 2695 N N . LEU A 1 177 ? 28.84203 28.96189 47.39242 1.000 12.55615 177 LEU A N 1
ATOM 2696 C CA . LEU A 1 177 ? 28.97935 27.70222 46.69299 1.000 12.76436 177 LEU A CA 1
ATOM 2697 C C . LEU A 1 177 ? 28.52678 27.84385 45.24618 1.000 13.61309 177 LEU A C 1
ATOM 2698 O O . LEU A 1 177 ? 27.49244 28.46239 44.96466 1.000 14.79316 177 LEU A O 1
ATOM 2714 N N . LYS A 1 178 ? 29.30476 27.25149 44.34502 1.000 13.64881 178 LYS A N 1
ATOM 2715 C CA . LYS A 1 178 ? 29.02418 27.24961 42.92462 1.000 14.55920 178 LYS A CA 1
ATOM 2716 C C . LYS A 1 178 ? 28.53568 25.87798 42.49174 1.000 15.06430 178 LYS A C 1
ATOM 2717 O O . LYS A 1 178 ? 28.95475 24.84480 43.02205 1.000 16.39770 178 LYS A O 1
ATOM 2736 N N . GLU A 1 179 ? 27.66172 25.87291 41.49588 1.000 15.17882 179 GLU A N 1
ATOM 2737 C CA . GLU A 1 179 ? 27.29223 24.62361 40.85066 1.000 15.64802 179 GLU A CA 1
ATOM 2738 C C . GLU A 1 179 ? 28.48474 24.09972 40.04278 1.000 15.96990 179 GLU A C 1
ATOM 2739 O O . GLU A 1 179 ? 29.39634 24.84805 39.68017 1.000 16.92290 179 GLU A O 1
ATOM 2751 N N . LEU A 1 180 ? 28.46931 22.80028 39.74713 1.000 16.40124 180 LEU A N 1
ATOM 2752 C CA . LEU A 1 180 ? 29.55209 22.20619 38.97197 1.000 17.66490 180 LEU A CA 1
ATOM 2753 C C . LEU A 1 180 ? 29.73716 22.96090 37.65657 1.000 17.89373 180 LEU A C 1
ATOM 2754 O O . LEU A 1 180 ? 28.77041 23.30642 36.97462 1.000 19.03833 180 LEU A O 1
ATOM 2770 N N . GLU A 1 181 ? 30.99950 23.23126 37.30678 1.000 18.45945 181 GLU A N 1
ATOM 2771 C CA . GLU A 1 181 ? 31.40206 23.88144 36.05934 1.000 22.67473 181 GLU A CA 1
ATOM 2772 C C . GLU A 1 181 ? 30.98315 25.34446 35.96566 1.000 22.72999 181 GLU A C 1
ATOM 2773 O O . GLU A 1 181 ? 31.09150 25.94993 34.87746 1.000 24.63441 181 GLU A O 1
ATOM 2785 N N . ALA A 1 182 ? 30.51421 25.93614 37.05683 1.000 20.88921 182 ALA A N 1
ATOM 2786 C CA . ALA A 1 182 ? 30.09267 27.32479 37.01753 1.000 21.25729 182 ALA A CA 1
ATOM 2787 C C . ALA A 1 182 ? 31.29301 28.25306 36.83685 1.000 18.70374 182 ALA A C 1
ATOM 2788 O O . ALA A 1 182 ? 32.41874 27.93552 37.23115 1.000 19.88395 182 ALA A O 1
ATOM 2795 N N . SER A 1 183 ? 31.04309 29.41420 36.23844 1.000 22.04417 183 SER A N 1
ATOM 2796 C CA . SER A 1 183 ? 32.03723 30.47512 36.22314 1.000 23.68507 183 SER A CA 1
ATOM 2797 C C . SER A 1 183 ? 32.11418 31.12579 37.60895 1.000 22.73885 183 SER A C 1
ATOM 2798 O O . SER A 1 183 ? 31.29975 30.85594 38.49126 1.000 21.98723 183 SER A O 1
ATOM 2806 N N . LYS A 1 184 ? 33.11620 31.99358 37.79579 1.000 23.77673 184 LYS A N 1
ATOM 2807 C CA . LYS A 1 184 ? 33.32361 32.61650 39.09933 1.000 23.29659 184 LYS A CA 1
ATOM 2808 C C . LYS A 1 184 ? 32.21305 33.59117 39.46501 1.000 22.81113 184 LYS A C 1
ATOM 2809 O O . LYS A 1 184 ? 32.03884 33.89637 40.65296 1.000 20.78998 184 LYS A O 1
ATOM 2828 N N . GLY A 1 185 ? 31.43737 34.04406 38.49515 1.000 22.79677 185 GLY A N 1
ATOM 2829 C CA . GLY A 1 185 ? 30.28461 34.86911 38.80587 1.000 21.04268 185 GLY A CA 1
ATOM 2830 C C . GLY A 1 185 ? 30.66152 36.29390 39.14774 1.000 19.64828 185 GLY A C 1
ATOM 2831 O O . GLY A 1 185 ? 31.75840 36.78179 38.84303 1.000 19.87367 185 GLY A O 1
ATOM 2835 N N . TYR A 1 186 ? 29.73064 36.97946 39.80077 1.000 18.36996 186 TYR A N 1
ATOM 2836 C CA . TYR A 1 186 ? 29.95084 38.36774 40.16121 1.000 18.66540 186 TYR A CA 1
ATOM 2837 C C . TYR A 1 186 ? 30.95131 38.46656 41.30312 1.000 18.32728 186 TYR A C 1
ATOM 2838 O O . TYR A 1 186 ? 30.72615 37.92201 42.39287 1.000 18.58810 186 TYR A O 1
ATOM 2856 N N . LEU A 1 187 ? 32.06068 39.16027 41.04781 1.000 18.12855 187 LEU A N 1
ATOM 2857 C CA . LEU A 1 187 ? 33.15179 39.29631 41.99545 1.000 19.36318 187 LEU A CA 1
ATOM 2858 C C . LEU A 1 187 ? 33.25821 40.69670 42.58427 1.000 18.54974 187 LEU A C 1
ATOM 2859 O O . LEU A 1 187 ? 34.21057 40.98020 43.31466 1.000 17.50524 187 LEU A O 1
ATOM 2875 N N . GLY A 1 188 ? 32.30648 41.57680 42.28945 1.000 16.83482 188 GLY A N 1
ATOM 2876 C CA . GLY A 1 188 ? 32.44072 42.96468 42.69057 1.000 17.08126 188 GLY A CA 1
ATOM 2877 C C . GLY A 1 188 ? 32.57540 43.18644 44.18816 1.000 17.09412 188 GLY A C 1
ATOM 2878 O O . GLY A 1 188 ? 33.15181 44.18340 44.62240 1.000 19.44816 188 GLY A O 1
ATOM 2882 N N . ASP A 1 189 ? 32.03081 42.27197 44.99592 1.000 16.05210 189 ASP A N 1
ATOM 2883 C CA . ASP A 1 189 ? 32.05459 42.34579 46.45496 1.000 16.40345 189 ASP A CA 1
ATOM 2884 C C . ASP A 1 189 ? 32.84452 41.19347 47.06743 1.000 17.26531 189 ASP A C 1
ATOM 2885 O O . ASP A 1 189 ? 32.75628 40.95903 48.27800 1.000 16.29714 189 ASP A O 1
ATOM 2894 N N . ALA A 1 190 ? 33.60415 40.46178 46.26823 1.000 16.81103 190 ALA A N 1
ATOM 2895 C CA . ALA A 1 190 ? 34.19121 39.20857 46.70689 1.000 16.79898 190 ALA A CA 1
ATOM 2896 C C . ALA A 1 190 ? 35.58140 39.39744 47.30484 1.000 17.57188 190 ALA A C 1
ATOM 2897 O O . ALA A 1 190 ? 36.30195 40.35243 46.98982 1.000 16.46101 190 ALA A O 1
ATOM 2904 N N . ASN A 1 191 ? 35.95607 38.46341 48.16889 1.000 16.20851 191 ASN A N 1
ATOM 2905 C CA . ASN A 1 191 ? 37.34118 38.26633 48.57974 1.000 16.51943 191 ASN A CA 1
ATOM 2906 C C . ASN A 1 191 ? 37.79451 36.94011 47.96138 1.000 16.71942 191 ASN A C 1
ATOM 2907 O O . ASN A 1 191 ? 37.63894 35.86597 48.54884 1.000 18.09025 191 ASN A O 1
ATOM 2918 N N . VAL A 1 192 ? 38.36240 37.01955 46.75594 1.000 18.40448 192 VAL A N 1
ATOM 2919 C CA . VAL A 1 192 ? 38.74756 35.79290 46.06335 1.000 18.75184 192 VAL A CA 1
ATOM 2920 C C . VAL A 1 192 ? 39.96444 35.15810 46.72924 1.000 21.83647 192 VAL A C 1
ATOM 2921 O O . VAL A 1 192 ? 40.22246 33.96305 46.55562 1.000 23.93245 192 VAL A O 1
ATOM 2934 N N . SER A 1 193 ? 40.71999 35.93078 47.50127 1.000 22.50441 193 SER A N 1
ATOM 2935 C CA . SER A 1 193 ? 41.89439 35.37327 48.16107 1.000 23.55309 193 SER A CA 1
ATOM 2936 C C . SER A 1 193 ? 41.51974 34.39986 49.27341 1.000 22.77444 193 SER A C 1
ATOM 2937 O O . SER A 1 193 ? 42.25702 33.43934 49.52467 1.000 23.37393 193 SER A O 1
ATOM 2945 N N . ALA A 1 194 ? 40.39006 34.63137 49.95296 1.000 20.48375 194 ALA A N 1
ATOM 2946 C CA . ALA A 1 194 ? 39.97274 33.80780 51.08077 1.000 19.66609 194 ALA A CA 1
ATOM 2947 C C . ALA A 1 194 ? 38.97894 32.71354 50.70471 1.000 19.10821 194 ALA A C 1
ATOM 2948 O O . ALA A 1 194 ? 38.73715 31.80380 51.51302 1.000 18.39709 194 ALA A O 1
ATOM 2955 N N . TRP A 1 195 ? 38.40296 32.78268 49.51260 1.000 18.01116 195 TRP A N 1
ATOM 2956 C CA . TRP A 1 195 ? 37.23629 31.97380 49.16146 1.000 18.39438 195 TRP A CA 1
ATOM 2957 C C . TRP A 1 195 ? 37.51091 30.47913 49.27986 1.000 19.19169 195 TRP A C 1
ATOM 2958 O O . TRP A 1 195 ? 36.72991 29.74618 49.89564 1.000 16.23959 195 TRP A O 1
ATOM 2979 N N . SER A 1 196 ? 38.60781 30.00047 48.69465 1.000 19.69705 196 SER A N 1
ATOM 2980 C CA . SER A 1 196 ? 38.87402 28.56780 48.75465 1.000 19.26734 196 SER A CA 1
ATOM 2981 C C . SER A 1 196 ? 39.01589 28.10675 50.19793 1.000 19.27443 196 SER A C 1
ATOM 2982 O O . SER A 1 196 ? 38.45187 27.08123 50.58599 1.000 18.38941 196 SER A O 1
ATOM 2990 N N . SER A 1 197 ? 39.78135 28.85672 50.99979 1.000 19.10962 197 SER A N 1
ATOM 2991 C CA . SER A 1 197 ? 40.00076 28.47892 52.39106 1.000 18.44905 197 SER A CA 1
ATOM 2992 C C . SER A 1 197 ? 38.69060 28.44812 53.17098 1.000 17.67118 197 SER A C 1
ATOM 2993 O O . SER A 1 197 ? 38.47143 27.57076 54.01342 1.000 18.14805 197 SER A O 1
ATOM 3001 N N . THR A 1 198 ? 37.80053 29.39516 52.88664 1.000 15.65083 198 THR A N 1
ATOM 3002 C CA . THR A 1 198 ? 36.49905 29.41533 53.54272 1.000 15.13892 198 THR A C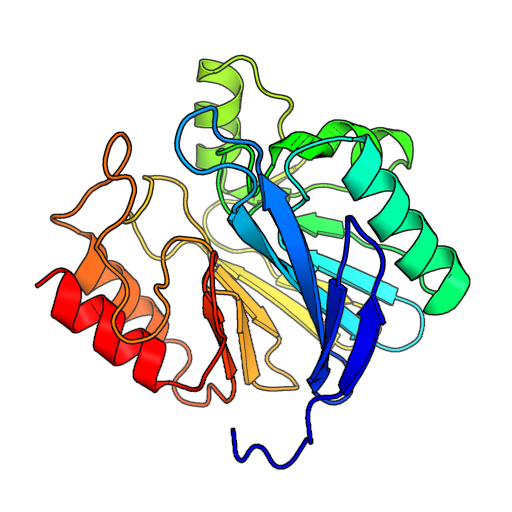A 1
ATOM 3003 C C . THR A 1 198 ? 35.72072 28.15962 53.21289 1.000 13.61521 198 THR A C 1
ATOM 3004 O O . THR A 1 198 ? 35.16407 27.50268 54.10371 1.000 14.37435 198 THR A O 1
ATOM 3015 N N . VAL A 1 199 ? 35.69856 27.78323 51.93467 1.000 14.07179 199 VAL A N 1
ATOM 3016 C CA . VAL A 1 199 ? 34.93010 26.59790 51.57351 1.000 15.16763 199 VAL A CA 1
ATOM 3017 C C . VAL A 1 199 ? 35.59939 25.33167 52.09365 1.000 13.85299 199 VAL A C 1
ATOM 3018 O O . VAL A 1 199 ? 34.90452 24.37402 52.46546 1.000 14.42705 199 VAL A O 1
ATOM 3031 N N . GLU A 1 200 ? 36.93768 25.30714 52.16017 1.000 16.12760 200 GLU A N 1
ATOM 3032 C CA . GLU A 1 200 ? 37.61609 24.19817 52.82361 1.000 17.06791 200 GLU A CA 1
ATOM 3033 C C . GLU A 1 200 ? 37.13320 24.05468 54.26447 1.000 17.25184 200 GLU A C 1
ATOM 3034 O O . GLU A 1 200 ? 36.92433 22.93381 54.75813 1.000 17.74167 200 GLU A O 1
ATOM 3046 N N . LYS A 1 201 ? 36.95330 25.17760 54.95708 1.000 15.83930 201 LYS A N 1
ATOM 3047 C CA . LYS A 1 201 ? 36.47245 25.10304 56.33789 1.000 17.08414 201 LYS A CA 1
ATOM 3048 C C . LYS A 1 201 ? 35.05671 24.53577 56.39424 1.000 15.49424 201 LYS A C 1
ATOM 3049 O O . LYS A 1 201 ? 34.73482 23.72586 57.27255 1.000 14.18063 201 LYS A O 1
ATOM 3068 N N . VAL A 1 202 ? 34.18974 24.95395 55.46633 1.000 14.76218 202 VAL A N 1
ATOM 3069 C CA . VAL A 1 202 ? 32.83862 24.40218 55.40312 1.000 12.09582 202 VAL A CA 1
ATOM 3070 C C . VAL A 1 202 ? 32.89214 22.89804 55.18868 1.000 14.02319 202 VAL A C 1
ATOM 3071 O O . VAL A 1 202 ? 32.20438 22.12999 55.87247 1.000 14.31014 202 VAL A O 1
ATOM 3084 N N . LYS A 1 203 ? 33.67174 22.46578 54.19913 1.000 14.82017 203 LYS A N 1
ATOM 3085 C CA . LYS A 1 203 ? 33.79680 21.03825 53.89253 1.000 15.62549 203 LYS A CA 1
ATOM 3086 C C . LYS A 1 203 ? 34.28342 20.24670 55.10221 1.000 16.48375 203 LYS A C 1
ATOM 3087 O O . LYS A 1 203 ? 33.78358 19.15020 55.38120 1.000 16.46817 203 LYS A O 1
ATOM 3106 N N . LYS A 1 204 ? 35.25537 20.78462 55.83424 1.000 15.53904 204 LYS A N 1
ATOM 3107 C CA . LYS A 1 204 ? 35.77566 20.09427 57.01097 1.000 16.88861 204 LYS A CA 1
ATOM 3108 C C . LYS A 1 204 ? 34.70842 19.99296 58.09146 1.000 17.30541 204 LYS A C 1
ATOM 3109 O O . LYS A 1 204 ? 34.65463 19.00354 58.82419 1.000 18.69956 204 LYS A O 1
ATOM 3128 N N . GLU A 1 205 ? 33.87544 21.01522 58.22761 1.000 15.85431 205 GLU A N 1
ATOM 3129 C CA . GLU A 1 205 ? 32.90901 21.03400 59.30530 1.000 16.25926 205 GLU A CA 1
ATOM 3130 C C . GLU A 1 205 ? 31.77365 20.04717 59.07171 1.000 14.30648 205 GLU A C 1
ATOM 3131 O O . GLU A 1 205 ? 31.20144 19.53855 60.04720 1.000 14.92764 205 GLU A O 1
ATOM 3143 N N . TYR A 1 206 ? 31.42102 19.78580 57.81124 1.000 14.64318 206 TYR A N 1
ATOM 3144 C CA . TYR A 1 206 ? 30.24356 18.98444 57.46286 1.000 12.51649 206 TYR A CA 1
ATOM 3145 C C . TYR A 1 206 ? 30.61865 17.79269 56.59194 1.000 13.32496 206 TYR A C 1
ATOM 3146 O O . TYR A 1 206 ? 30.10049 17.62831 55.47371 1.000 14.80774 206 TYR A O 1
ATOM 3164 N N . PRO A 1 207 ? 31.47325 16.90734 57.10581 1.000 13.91306 207 PRO A N 1
ATOM 3165 C CA . PRO A 1 207 ? 31.94958 15.78901 56.28054 1.000 15.11926 207 PRO A CA 1
ATOM 3166 C C . PRO A 1 207 ? 30.87521 14.81310 55.84738 1.000 13.66510 207 PRO A C 1
ATOM 3167 O O . PRO A 1 207 ? 31.09661 14.06766 54.87894 1.000 15.74156 207 PRO A O 1
ATOM 3178 N N . ASN A 1 208 ? 29.76880 14.73170 56.56862 1.000 13.75405 208 ASN A N 1
ATOM 3179 C CA . ASN A 1 208 ? 28.68854 13.80595 56.26236 1.000 14.66664 208 ASN A CA 1
ATOM 3180 C C . ASN A 1 208 ? 27.63971 14.40205 55.33201 1.000 14.34473 208 ASN A C 1
ATOM 3181 O O . ASN A 1 208 ? 26.57438 13.79065 55.14083 1.000 14.83718 208 ASN A O 1
ATOM 3192 N N . VAL A 1 209 ? 27.93643 15.55205 54.72649 1.000 13.36838 209 VAL A N 1
ATOM 3193 C CA . VAL A 1 209 ? 26.97091 16.21808 53.87102 1.000 12.20375 209 VAL A CA 1
ATOM 3194 C C . VAL A 1 209 ? 26.51574 15.29271 52.75288 1.000 11.80422 209 VAL A C 1
ATOM 3195 O O . VAL A 1 209 ? 27.31061 14.57893 52.11814 1.000 14.89371 209 VAL A O 1
ATOM 3208 N N . LYS A 1 210 ? 25.20843 15.30753 52.50217 1.000 12.62310 210 LYS A N 1
ATOM 3209 C CA . LYS A 1 210 ? 24.60259 14.54976 51.41535 1.000 14.71736 210 LYS A CA 1
ATOM 3210 C C . LYS A 1 210 ? 24.24854 15.42394 50.21966 1.000 14.38680 210 LYS A C 1
ATOM 3211 O O . LYS A 1 210 ? 24.43435 14.99755 49.07489 1.000 16.62937 210 LYS A O 1
ATOM 3230 N N . ILE A 1 211 ? 23.72889 16.62457 50.46140 1.000 11.98340 211 ILE A N 1
ATOM 3231 C CA . ILE A 1 211 ? 23.32702 17.53881 49.40480 1.000 13.27825 211 ILE A CA 1
ATOM 3232 C C . ILE A 1 211 ? 23.92467 18.90445 49.67446 1.000 11.95911 211 ILE A C 1
ATOM 3233 O O . ILE A 1 211 ? 23.85335 19.40644 50.80559 1.000 12.78878 211 ILE A O 1
ATOM 3249 N N . VAL A 1 212 ? 24.49953 19.50591 48.64204 1.000 12.71367 212 VAL A N 1
ATOM 3250 C CA . VAL A 1 212 ? 25.02203 20.85666 48.68117 1.000 13.06296 212 VAL A CA 1
ATOM 3251 C C . VAL A 1 212 ? 24.22898 21.68786 47.68982 1.000 12.68409 212 VAL A C 1
ATOM 3252 O O . VAL A 1 212 ? 24.12298 21.31858 46.51083 1.000 12.46200 212 VAL A O 1
ATOM 3265 N N . ILE A 1 213 ? 23.66542 22.79450 48.16120 1.000 12.84361 213 ILE A N 1
ATOM 3266 C CA . ILE A 1 213 ? 22.82516 23.65617 47.33419 1.000 11.72786 213 ILE A CA 1
ATOM 3267 C C . ILE A 1 213 ? 23.58687 24.94524 47.06576 1.000 12.76041 213 ILE A C 1
ATOM 3268 O O . ILE A 1 213 ? 23.92021 25.66099 48.02749 1.000 12.58181 213 ILE A O 1
ATOM 3284 N N . PRO A 1 214 ? 23.88525 25.27337 45.81019 1.000 12.59990 214 PRO A N 1
ATOM 3285 C CA . PRO A 1 214 ? 24.53288 26.55520 45.51075 1.000 13.22338 214 PRO A CA 1
ATOM 3286 C C . PRO A 1 214 ? 23.49762 27.67272 45.43750 1.000 14.75835 214 PRO A C 1
ATOM 3287 O O . PRO A 1 214 ? 22.30628 27.44899 45.26626 1.000 13.40866 214 PRO A O 1
ATOM 3298 N N . GLY A 1 215 ? 23.98856 28.90612 45.50610 1.000 14.12902 215 GLY A N 1
ATOM 3299 C CA . GLY A 1 215 ? 23.09970 30.05717 45.39497 1.000 13.18601 215 GLY A CA 1
ATOM 3300 C C . GLY A 1 215 ? 22.42267 30.18063 44.04024 1.000 14.42796 215 GLY A C 1
ATOM 3301 O O . GLY A 1 215 ? 21.32228 30.75728 43.93346 1.000 14.04294 215 GLY A O 1
ATOM 3305 N N . HIS A 1 216 ? 23.07459 29.68769 42.99439 1.000 1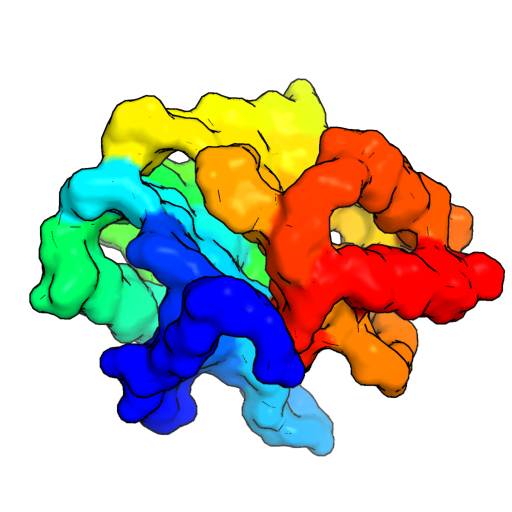4.05294 216 HIS A N 1
ATOM 3306 C CA . HIS A 1 216 ? 22.51694 29.68827 41.64425 1.000 15.75998 216 HIS A CA 1
ATOM 3307 C C . HIS A 1 216 ? 22.80120 28.33998 40.99806 1.000 14.45294 216 HIS A C 1
ATOM 3308 O O . HIS A 1 216 ? 23.92576 27.83148 41.05759 1.000 14.51762 216 HIS A O 1
ATOM 3322 N N . GLY A 1 217 ? 21.80301 27.76555 40.36516 1.000 15.72312 217 GLY A N 1
ATOM 3323 C CA . GLY A 1 217 ? 22.04589 26.61507 39.54041 1.000 15.70771 217 GLY A CA 1
ATOM 3324 C C . GLY A 1 217 ? 21.71999 25.31756 40.24477 1.000 16.52016 217 GLY A C 1
ATOM 3325 O O . GLY A 1 217 ? 20.95670 25.27178 41.21444 1.000 16.88602 217 GLY A O 1
ATOM 3329 N N . GLU A 1 218 ? 22.33925 24.25255 39.75822 1.000 15.18455 218 GLU A N 1
ATOM 3330 C CA . GLU A 1 218 ? 21.93914 22.90068 40.12387 1.000 16.32427 218 GLU A CA 1
ATOM 3331 C C . GLU A 1 218 ? 22.62906 22.41731 41.39148 1.000 13.70451 218 GLU A C 1
ATOM 3332 O O . GLU A 1 218 ? 23.86166 22.47919 41.49855 1.000 14.85214 218 GLU A O 1
ATOM 3344 N N . TYR A 1 219 ? 21.82551 21.89967 42.33141 1.000 13.94455 219 TYR A N 1
ATOM 3345 C CA . TYR A 1 219 ? 22.36582 21.28661 43.54326 1.000 15.85337 219 TYR A CA 1
ATOM 3346 C C . TYR A 1 219 ? 23.08512 19.99089 43.19058 1.000 15.65499 219 TYR A C 1
ATOM 3347 O O . TYR A 1 219 ? 22.95373 19.45523 42.08404 1.000 16.41112 219 TYR A O 1
ATOM 3365 N N . GLY A 1 220 ? 23.86676 19.49207 44.13410 1.000 14.89960 220 GLY A N 1
ATOM 3366 C CA . GLY A 1 220 ? 24.54226 18.21921 43.97229 1.000 15.76821 220 GLY A CA 1
ATOM 3367 C C . GLY A 1 220 ? 24.96728 17.69362 45.30488 1.000 15.39194 220 GLY A C 1
ATOM 3368 O O . GLY A 1 220 ? 24.33455 17.96853 46.32570 1.000 16.17208 220 GLY A O 1
ATOM 3372 N N . ASP A 1 221 ? 26.07731 16.95164 45.31794 1.000 15.48083 221 ASP A N 1
ATOM 3373 C CA . ASP A 1 221 ? 26.61806 16.38485 46.53849 1.000 16.59849 221 ASP A CA 1
ATOM 3374 C C . ASP A 1 221 ? 27.90435 17.12057 46.90195 1.000 15.60806 221 ASP A C 1
ATOM 3375 O O . ASP A 1 221 ? 28.10639 18.26339 46.49068 1.000 15.73540 221 ASP A O 1
ATOM 3384 N N . LYS A 1 222 ? 28.76805 16.47276 47.68651 1.000 16.43631 222 LYS A N 1
ATOM 3385 C CA . LYS A 1 222 ? 29.97294 17.13737 48.16291 1.000 16.21343 222 LYS A CA 1
ATOM 3386 C C . LYS A 1 222 ? 30.84768 17.64433 47.02107 1.000 16.52791 222 LYS A C 1
ATOM 3387 O O . LYS A 1 222 ? 31.71643 18.48693 47.25509 1.000 17.67054 222 LYS A O 1
ATOM 3406 N N . LYS A 1 223 ? 30.65820 17.13052 45.80138 1.000 17.53969 223 LYS A N 1
ATOM 3407 C CA . LYS A 1 223 ? 31.49321 17.56673 44.68024 1.000 17.78455 223 LYS A CA 1
ATOM 3408 C C . LYS A 1 223 ? 31.39940 19.07038 44.44121 1.000 16.61308 223 LYS A C 1
ATOM 3409 O O . LYS A 1 223 ? 32.34612 19.66123 43.91219 1.000 16.82223 223 LYS A O 1
ATOM 3428 N N . LEU A 1 224 ? 30.28802 19.70574 44.83020 1.000 15.03252 224 LEU A N 1
ATOM 3429 C CA . LEU A 1 224 ? 30.21194 21.15185 44.65149 1.000 15.42181 224 LEU A CA 1
ATOM 3430 C C . LEU A 1 224 ? 31.19208 21.87435 45.56234 1.000 13.91219 224 LEU A C 1
ATOM 3431 O O . LEU A 1 224 ? 31.72357 22.92337 45.19313 1.000 13.45282 224 LEU A O 1
ATOM 3447 N N . LEU A 1 225 ? 31.42835 21.33259 46.75548 1.000 12.75097 225 LEU A N 1
ATOM 3448 C CA . LEU A 1 225 ? 32.44607 21.91693 47.61855 1.000 14.74067 225 LEU A CA 1
ATOM 3449 C C . LEU A 1 225 ? 33.81010 21.80719 46.95820 1.000 16.20135 225 LEU A C 1
ATOM 3450 O O . LEU A 1 225 ? 34.53127 22.79838 46.83831 1.000 16.13365 225 LEU A O 1
ATOM 3466 N N . ASP A 1 226 ? 34.16115 20.60139 46.49976 1.000 17.22628 226 ASP A N 1
ATOM 3467 C CA . ASP A 1 226 ? 35.45804 20.38213 45.87720 1.000 18.25205 226 ASP A CA 1
ATOM 3468 C C . ASP A 1 226 ? 35.62189 21.25818 44.64144 1.000 17.81018 226 ASP A C 1
ATOM 3469 O O . ASP A 1 226 ? 36.68918 21.84643 44.41381 1.000 18.84460 226 ASP A O 1
ATOM 3478 N N . TYR A 1 227 ? 34.57522 21.35344 43.83025 1.000 17.04365 227 TYR A N 1
ATOM 3479 C CA . TYR A 1 227 ? 34.64402 22.19442 42.64593 1.000 18.18328 227 TYR A CA 1
ATOM 3480 C C . TYR A 1 227 ? 34.88884 23.65354 43.01188 1.000 17.21296 227 TYR A C 1
ATOM 3481 O O . TYR A 1 227 ? 35.71089 24.32580 42.38360 1.000 17.69634 227 TYR A O 1
ATOM 3499 N N . THR A 1 228 ? 34.13103 24.18355 43.98737 1.000 16.59482 228 THR A N 1
ATOM 3500 C CA . THR A 1 228 ? 34.26888 25.59423 44.35325 1.000 17.33085 228 THR A CA 1
ATOM 3501 C C . THR A 1 228 ? 35.64683 25.87995 44.93954 1.000 18.26119 228 THR A C 1
ATOM 3502 O O . THR A 1 228 ? 36.26185 26.90622 44.62238 1.000 18.62846 228 THR A O 1
ATOM 3513 N N . ILE A 1 229 ? 36.15337 24.97843 45.78173 1.000 18.96641 229 ILE A N 1
ATOM 3514 C CA . ILE A 1 229 ? 37.50550 25.12363 46.31073 1.000 18.71567 229 ILE A CA 1
ATOM 3515 C C . ILE A 1 229 ? 38.50482 25.21823 45.16721 1.000 19.80126 229 ILE A C 1
ATOM 3516 O O . ILE A 1 229 ? 39.37159 26.10169 45.14283 1.000 20.50313 229 ILE A O 1
ATOM 3532 N N . LYS A 1 230 ? 38.42060 24.28832 44.21776 1.000 22.17439 230 LYS A N 1
ATOM 3533 C CA . LYS A 1 230 ? 39.40494 24.25472 43.13573 1.000 23.00284 230 LYS A CA 1
ATOM 3534 C C . LYS A 1 230 ? 39.30079 25.49913 42.26444 1.000 22.29014 230 LYS A C 1
ATOM 3535 O O . LYS A 1 230 ? 40.31811 26.06432 41.84507 1.000 23.88975 230 LYS A O 1
ATOM 3554 N N . LEU A 1 231 ? 38.07156 25.94196 42.00231 1.000 20.62291 231 LEU A N 1
ATOM 3555 C CA . LEU A 1 231 ? 37.84792 27.09243 41.14120 1.000 22.10584 231 LEU A CA 1
ATOM 3556 C C . LEU A 1 231 ? 38.58577 28.32379 41.65287 1.000 22.38285 231 LEU A C 1
ATOM 3557 O O . LEU A 1 231 ? 39.11661 29.11012 40.86171 1.000 22.96501 231 LEU A O 1
ATOM 3573 N N . PHE A 1 232 ? 38.62748 28.51688 42.96634 1.000 22.15855 232 PHE A N 1
ATOM 3574 C CA . PHE A 1 232 ? 39.17848 29.73765 43.52988 1.000 20.67375 232 PHE A CA 1
ATOM 3575 C C . PHE A 1 232 ? 40.59406 29.57968 44.04825 1.000 24.86318 232 PHE A C 1
ATOM 3576 O O . PHE A 1 232 ? 41.12399 30.51919 44.64398 1.000 26.50819 232 PHE A O 1
ATOM 3593 N N . LYS A 1 233 ? 41.22864 28.43663 43.82015 1.000 29.22818 233 LYS A N 1
ATOM 3594 C CA . LYS A 1 233 ? 42.62764 28.27809 44.23592 1.000 34.48355 233 LYS A CA 1
ATOM 3595 C C . LYS A 1 233 ? 43.56408 29.04426 43.29560 1.000 37.17435 233 LYS A C 1
ATOM 3596 O O . LYS A 1 233 ? 43.31132 29.16685 42.08651 1.000 39.19895 233 LYS A O 1
#

Solvent-accessible surface area: 10219 Å² total; per-residue (Å²): 138,104,46,215,57,205,48,116,102,66,64,140,37,156,43,0,27,0,27,28,2,10,127,42,0,8,6,2,19,1,56,64,123,33,160,129,175,35,89,45,56,4,7,0,0,0,0,39,27,99,90,48,0,0,0,0,1,1,1,22,49,61,140,11,0,53,38,0,1,98,13,0,58,44,83,30,136,4,119,12,27,2,0,0,0,2,0,11,24,48,10,0,4,38,0,0,67,0,0,14,99,72,130,13,58,0,42,0,20,27,66,0,24,95,44,0,134,142,69,144,86,67,27,5,141,58,63,18,110,61,112,37,63,25,124,0,19,117,68,68,0,32,0,36,30,16,10,50,0,12,0,98,0,3,2,2,0,9,2,52,60,40,40,2,0,0,0,1,4,1,2,19,56,75,146,20,85,89,42,134,68,58,49,17,32,71,107,29,0,8,56,2,0,74,82,0,69,131,69,14,97,100,11,131,4,0,0,0,1,67,26,95,20,10,43,110,106,1,1,59,41,0,18,163,40,16,171

Secondary structure (DSSP, 8-state):
---SS--EEEEE-SSEEEEEEETTEEEEEEEEE-TTSSEEEEEEEEEEETTEEEEE---SSHHHHHHHHHHHHHTS--EEEEEE-SSSSHHHHTTHHHHHHTT--BEEEHHHHHHHHHTT----SEEESSEEEEEETTEEEEEE----SSSSS--EEEETTTTEEEEETTS--TT------TT--HHHHHHHHHHHHHH-TT--EEEESSS--BSTHHHHHHHHHT-

InterPro domains:
  IPR001018 Beta-lactamase, class-B, conserved site [PS00744] (192-204)
  IPR001279 Metallo-beta-lactamase [PF00753] (72-242)
  IPR001279 Metallo-beta-lactamase [SM00849] (73-242)
  IPR036866 Ribonuclease Z/Hydroxyacylglutathione hydrolase-like [G3DSA:3.60.15.10] (31-260)
  IPR036866 Ribonuclease Z/Hydroxyacylglutathione hydrolase-like [SSF56281] (51-259)
  IPR050855 Metallo-beta-lactamase type 2-like [PTHR42951] (66-251)
  IPR058199 Metallo-beta-lactamase type 2/VIM/IMP-1 [NF033088] (44-259)

Organism: NCBI:txid112234